Protein AF-0000000084521430 (afdb_homodimer)

Organism: Aneurinibacillus migulanus (NCBI:txid47500)

Secondary structure (DSSP, 8-state):
---HHHHHHHHHHHTTT-B-TTSSBTTHHHHHHHHT--SHHHHHHHHHTTHHHHSS--HHHHHHTT--HHHHHHHHHTS--TTS-HHHHHHHHHTSHHHHHHHHHHHHHHT-GGG-SS--HHHHHHHHHHHHHHHHHH-/---HHHHHHHHHHHTTT-B-TTSSBTTHHHHHHHHT--SHHHHHHHHHTTHHHHSS--HHHHHHTT--HHHHHHHHHTS--TTS-HHHHHHHHHTSHHHHHHHHHHHHHHT-GGG-SS--HHHHHHHHHHHHHHHHHH-

Sequence (278 aa):
MSTLEKAIIIATKAHEGVIDKGGNPYILHPLRVMIKQTSEECRIVAVLHDVVEDTDISLTDLRNEGFSEDIILAVDALTRRSNESYMEFISRCKQDAMARLVKLADIEDNSDMSRIKNPTQRDYDRLQKYKKAKDELLSMSTLEKAIIIATKAHEGVIDKGGNPYILHPLRVMIKQTSEECRIVAVLHDVVEDTDISLTDLRNEGFSEDIILAVDALTRRSNESYMEFISRCKQDAMARLVKLADIEDNSDMSRIKNPTQRDYDRLQKYKKAKDELLS

Foldseek 3Di:
DDFLVVLLVLLCVLQPPPADLLGHRPLVLLCQLLVPDDDRLLSSLSSCLCRCQPGVQHLVNVVVVPDDPLSSLLSVLSRDDPPDDPLRSLLSLLVRPSSLSSVLSSLVSLLPCVSPPDDDPVNVVVNVVSVVSNVNSVD/DDFLVVLLVLLCVLQPPPADLLGHRPLVLLCQLLVPDDDRLLSSLSSCLCRCQPGVQHLVNVVVVPDDPLSSLLSVLSRDDPPDDPLRSLLSLLVRPSSLSSVLSSLVSLLPCVSNPDDDPVNVVVNVVSVVSNVSSVD

Solvent-accessible surface area (backbone atoms only — not comparable to full-atom values): 14971 Å² total; per-residue (Å²): 118,54,49,56,52,56,37,49,40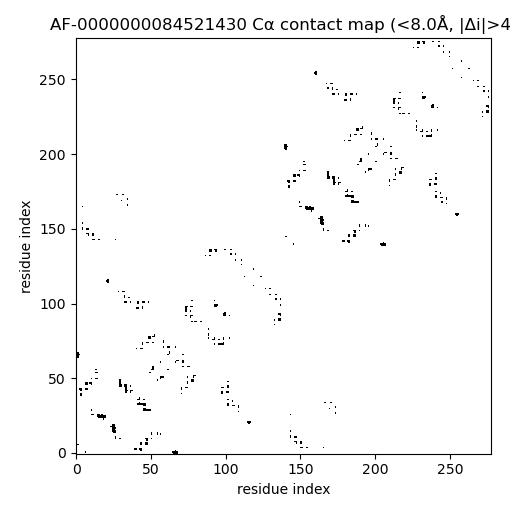,53,30,33,63,68,35,58,91,37,62,40,98,62,70,40,63,38,51,55,55,33,49,55,35,17,69,72,41,85,50,68,66,42,24,32,32,25,33,38,30,58,40,49,63,74,41,90,50,45,71,66,55,46,47,74,62,36,44,51,68,72,48,50,51,25,30,52,40,50,34,74,58,92,89,52,54,72,67,55,39,46,54,50,14,49,75,33,74,56,19,31,56,39,49,50,40,44,47,54,62,70,57,50,60,89,57,45,88,78,78,49,73,68,53,54,52,47,46,53,54,45,50,55,46,48,51,57,59,73,100,119,55,48,56,53,56,36,49,42,52,31,32,62,68,35,57,91,39,62,40,98,61,72,42,63,35,50,55,54,33,49,55,34,17,68,73,41,86,50,67,66,42,24,33,32,23,32,38,30,57,40,51,61,74,42,90,50,45,71,65,55,47,45,74,63,34,44,50,68,71,49,51,52,28,29,52,38,48,35,73,58,94,87,51,55,71,68,56,40,46,53,50,14,47,76,32,73,56,20,32,54,38,50,49,40,44,47,54,61,71,58,49,59,87,58,44,89,78,77,49,72,69,53,53,54,47,45,53,55,46,52,55,46,48,52,59,58,72,100

Nearest PDB structures (foldseek):
  7smg-assembly1_A  TM=9.810E-01  e=4.378E-12  Bacteroides caccae ATCC 43185
  6yvc-assembly2_B  TM=8.237E-01  e=6.226E-04  Pseudomonas aeruginosa
  5kpx-assembly1_33  TM=6.586E-01  e=9.247E-01  Escherichia coli K-12
  2iic-assembly2_B  TM=2.072E-01  e=8.393E+00  Giardia duodenalis
  7smg-assembly1_A  TM=9.809E-01  e=4.189E-12  Bacteroides caccae ATCC 43185

Radius of gyration: 19.95 Å; Cα contacts (8 Å, |Δi|>4): 341; chains: 2; bounding box: 42×58×45 Å

InterPro domains:
  IPR052194 Guanosine-3',5'-bis(diphosphate) 3'-pyrophosphohydrolase [PTHR46246] (3-137)

pLDDT: mean 96.08, std 4.53, range [68.94, 98.94]

Structure (mmCIF, N/CA/C/O backbone):
data_AF-0000000084521430-model_v1
#
loop_
_entity.id
_entity.type
_entity.pdbx_description
1 polymer 'GTP pyrophosphokinase'
#
loop_
_atom_site.group_PDB
_atom_site.id
_atom_site.type_symbol
_atom_site.label_atom_id
_atom_site.label_alt_id
_atom_site.label_comp_id
_atom_site.label_asym_id
_atom_site.label_entity_id
_atom_site.label_seq_id
_atom_site.pdbx_PDB_ins_code
_atom_site.Cartn_x
_atom_site.Cartn_y
_atom_site.Cartn_z
_atom_site.occupancy
_atom_site.B_iso_or_equiv
_atom_site.auth_seq_id
_atom_site.auth_comp_id
_atom_site.auth_asym_id
_atom_site.auth_atom_id
_atom_site.pdbx_PDB_model_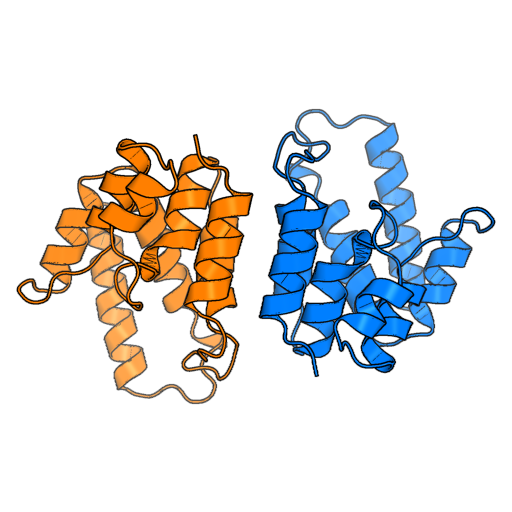num
ATOM 1 N N . MET A 1 1 ? 17.828 2.842 12.898 1 68.94 1 MET A N 1
ATOM 2 C CA . MET A 1 1 ? 16.797 3.635 12.258 1 68.94 1 MET A CA 1
ATOM 3 C C . MET A 1 1 ? 15.656 2.742 11.766 1 68.94 1 MET A C 1
ATOM 5 O O . MET A 1 1 ? 15.891 1.644 11.266 1 68.94 1 MET A O 1
ATOM 9 N N . SER A 1 2 ? 14.398 3.246 12.133 1 85.81 2 SER A N 1
ATOM 10 C CA . SER A 1 2 ? 13.258 2.393 11.82 1 85.81 2 SER A CA 1
ATOM 11 C C . SER A 1 2 ? 13.008 2.334 10.32 1 85.81 2 SER A C 1
ATOM 13 O O . SER A 1 2 ? 13.43 3.221 9.578 1 85.81 2 SER A O 1
ATOM 15 N N . THR A 1 3 ? 12.406 1.299 9.883 1 91.31 3 THR A N 1
ATOM 16 C CA . THR A 1 3 ? 12.266 0.961 8.469 1 91.31 3 THR A CA 1
ATOM 17 C C . THR A 1 3 ? 10.875 1.333 7.965 1 91.31 3 THR A C 1
ATOM 19 O O . THR A 1 3 ? 9.984 1.66 8.758 1 91.31 3 THR A O 1
ATOM 22 N N . LEU A 1 4 ? 10.781 1.419 6.688 1 98 4 LEU A N 1
ATOM 23 C CA . LEU A 1 4 ? 9.492 1.61 6.043 1 98 4 LEU A CA 1
ATOM 24 C C . LEU A 1 4 ? 8.5 0.526 6.469 1 98 4 LEU A C 1
ATOM 26 O O . LEU A 1 4 ? 7.34 0.818 6.762 1 98 4 LEU A O 1
ATOM 30 N N . GLU A 1 5 ? 8.945 -0.711 6.547 1 98.06 5 GLU A N 1
ATOM 31 C CA . GLU A 1 5 ? 8.086 -1.826 6.941 1 98.06 5 GLU A CA 1
ATOM 32 C C . GLU A 1 5 ? 7.523 -1.618 8.344 1 98.06 5 GLU A C 1
ATOM 34 O O . GLU A 1 5 ? 6.34 -1.869 8.586 1 98.06 5 GLU A O 1
ATOM 39 N N . LYS A 1 6 ? 8.391 -1.13 9.25 1 98 6 LYS A N 1
ATOM 40 C CA . LYS A 1 6 ? 7.922 -0.827 10.594 1 98 6 LYS A CA 1
ATOM 41 C C . LYS A 1 6 ? 6.848 0.256 10.57 1 98 6 LYS A C 1
ATOM 43 O O . LYS A 1 6 ? 5.848 0.161 11.289 1 98 6 LYS A O 1
ATOM 48 N N . ALA A 1 7 ? 7.055 1.271 9.773 1 98.75 7 ALA A N 1
ATOM 49 C CA . ALA A 1 7 ? 6.078 2.352 9.648 1 98.75 7 ALA A CA 1
ATOM 50 C C . ALA A 1 7 ? 4.746 1.832 9.117 1 98.75 7 ALA A C 1
ATOM 52 O O . ALA A 1 7 ? 3.684 2.207 9.617 1 98.75 7 ALA A O 1
ATOM 53 N N . ILE A 1 8 ? 4.781 0.942 8.102 1 98.75 8 ILE A N 1
ATOM 54 C CA . ILE A 1 8 ? 3.578 0.365 7.512 1 98.75 8 ILE A CA 1
ATOM 55 C C . ILE A 1 8 ? 2.818 -0.429 8.57 1 98.75 8 ILE A C 1
ATOM 57 O O . ILE A 1 8 ? 1.595 -0.315 8.688 1 98.75 8 ILE A O 1
ATOM 61 N N . ILE A 1 9 ? 3.531 -1.173 9.352 1 98.62 9 ILE A N 1
ATOM 62 C CA . ILE A 1 9 ? 2.916 -1.994 10.391 1 98.62 9 ILE A CA 1
ATOM 63 C C . ILE A 1 9 ? 2.266 -1.097 11.445 1 98.62 9 ILE A C 1
ATOM 65 O O . ILE A 1 9 ? 1.119 -1.321 11.836 1 98.62 9 ILE A O 1
ATOM 69 N N . ILE A 1 10 ? 2.994 -0.053 11.898 1 98.5 10 ILE A N 1
ATOM 70 C CA . ILE A 1 10 ? 2.469 0.875 12.891 1 98.5 10 ILE A CA 1
ATOM 71 C C . ILE A 1 10 ? 1.194 1.53 12.367 1 98.5 10 ILE A C 1
ATOM 73 O O . ILE A 1 10 ? 0.173 1.563 13.055 1 98.5 10 ILE A O 1
ATOM 77 N N . ALA A 1 11 ? 1.219 2.021 11.141 1 98.69 11 ALA A N 1
ATOM 78 C CA . ALA A 1 11 ? 0.063 2.697 10.555 1 98.69 11 ALA A CA 1
ATOM 79 C C . ALA A 1 11 ? -1.112 1.737 10.398 1 98.69 11 ALA A C 1
ATOM 81 O O . ALA A 1 11 ? -2.26 2.102 10.664 1 98.69 11 ALA A O 1
ATOM 82 N N . THR A 1 12 ? -0.803 0.51 9.961 1 98.62 12 THR A N 1
ATOM 83 C CA . THR A 1 12 ? -1.845 -0.489 9.75 1 98.62 12 THR A CA 1
ATOM 84 C C . THR A 1 12 ? -2.533 -0.837 11.07 1 98.62 12 THR A C 1
ATOM 86 O O . THR A 1 12 ? -3.762 -0.878 11.141 1 98.62 12 THR A O 1
ATOM 89 N N . LYS A 1 13 ? -1.771 -1.039 12.094 1 98.12 13 LYS A N 1
ATOM 90 C CA . LYS A 1 13 ? -2.332 -1.328 13.414 1 98.12 13 LYS A CA 1
ATOM 91 C C . LYS A 1 13 ? -3.127 -0.139 13.945 1 98.12 13 LYS A C 1
ATOM 93 O O . LYS A 1 13 ? -4.207 -0.312 14.516 1 98.12 13 LYS A O 1
ATOM 98 N N . ALA A 1 14 ? -2.607 1.025 13.758 1 98 14 ALA A N 1
ATOM 99 C CA . ALA A 1 14 ? -3.213 2.246 14.281 1 98 14 ALA A CA 1
ATOM 100 C C . ALA A 1 14 ? -4.586 2.488 13.664 1 98 14 ALA A C 1
ATOM 102 O O . ALA A 1 14 ? -5.477 3.047 14.312 1 98 14 ALA A O 1
ATOM 103 N N . HIS A 1 15 ? -4.793 2.057 12.406 1 97.75 15 HIS A N 1
ATOM 104 C CA . HIS A 1 15 ? -6.035 2.344 11.703 1 97.75 15 HIS A CA 1
ATOM 105 C C . HIS A 1 15 ? -6.883 1.086 11.547 1 97.75 15 HIS A C 1
ATOM 107 O O . HIS A 1 15 ? -7.789 1.043 10.711 1 97.75 15 HIS A O 1
ATOM 113 N N . GLU A 1 16 ? -6.559 0.05 12.273 1 96.62 16 GLU A N 1
ATOM 114 C CA . GLU A 1 16 ? -7.301 -1.203 12.18 1 96.62 16 GLU A CA 1
ATOM 115 C C . GLU A 1 16 ? -8.781 -0.991 12.477 1 96.62 16 GLU A C 1
ATOM 117 O O . GLU A 1 16 ? -9.141 -0.395 13.492 1 96.62 16 GLU A O 1
ATOM 122 N N . GLY A 1 17 ? -9.609 -1.424 11.547 1 95.06 17 GLY A N 1
ATOM 123 C CA . GLY A 1 17 ? -11.047 -1.352 11.742 1 95.06 17 GLY A CA 1
ATOM 124 C C . GLY A 1 17 ? -11.633 0.002 11.383 1 95.06 17 GLY A C 1
ATOM 125 O O . GLY A 1 17 ? -12.852 0.18 11.391 1 95.06 17 GLY A O 1
ATOM 126 N N . VAL A 1 18 ? -10.812 0.986 11.125 1 96.38 18 VAL A N 1
ATOM 127 C CA . VAL A 1 18 ? -11.281 2.318 10.758 1 96.38 18 VAL A CA 1
ATOM 128 C C . VAL A 1 18 ? -11.68 2.334 9.281 1 96.38 18 VAL A C 1
ATOM 130 O O . VAL A 1 18 ? -10.953 1.827 8.43 1 96.38 18 VAL A O 1
ATOM 133 N N . ILE A 1 19 ? -12.867 2.885 8.984 1 93.75 19 ILE A N 1
ATOM 134 C CA . ILE A 1 19 ? -13.391 2.955 7.625 1 93.75 19 ILE A CA 1
ATOM 135 C C . ILE A 1 19 ? -13.445 4.41 7.168 1 93.75 19 ILE A C 1
ATOM 137 O O . ILE A 1 19 ? -13.742 5.309 7.961 1 93.75 19 ILE A O 1
ATOM 141 N N . ASP A 1 20 ? -13.188 4.598 5.914 1 90.81 20 ASP A N 1
ATOM 142 C CA . ASP A 1 20 ? -13.234 5.957 5.387 1 90.81 20 ASP A CA 1
ATOM 143 C C . ASP A 1 20 ? -14.641 6.32 4.926 1 90.81 20 ASP A C 1
ATOM 145 O O . ASP A 1 20 ? -15.578 5.543 5.109 1 90.81 20 ASP A O 1
ATOM 149 N N . LYS A 1 21 ? -14.773 7.527 4.336 1 84.38 21 LYS A N 1
ATOM 150 C CA . LYS A 1 21 ? -16.078 8.039 3.932 1 84.38 21 LYS A CA 1
ATOM 151 C C . LYS A 1 21 ? -16.672 7.203 2.807 1 84.38 21 LYS A C 1
ATOM 153 O O . LYS A 1 21 ? -17.891 7.141 2.652 1 84.38 21 LYS A O 1
ATOM 158 N N . GLY A 1 22 ? -15.875 6.52 2.082 1 84.75 22 GLY A N 1
ATOM 159 C CA . GLY A 1 22 ? -16.344 5.695 0.978 1 84.75 22 GLY A CA 1
ATOM 160 C C . GLY A 1 22 ? -16.656 4.27 1.392 1 84.75 22 GLY A C 1
ATOM 161 O O . GLY A 1 22 ? -17.047 3.449 0.561 1 84.75 22 GLY A O 1
ATOM 162 N N . GLY A 1 23 ? -16.422 3.93 2.664 1 89.12 23 GLY A N 1
ATOM 163 C CA . GLY A 1 23 ? -16.734 2.602 3.17 1 89.12 23 GLY A CA 1
ATOM 164 C C . GLY A 1 23 ? -15.578 1.628 3.037 1 89.12 23 GLY A C 1
ATOM 165 O O . GLY A 1 23 ? -15.75 0.42 3.211 1 89.12 23 GLY A O 1
ATOM 166 N N . ASN A 1 24 ? -14.438 2.059 2.734 1 92.5 24 ASN A N 1
ATOM 167 C CA . ASN A 1 24 ? -13.25 1.223 2.588 1 92.5 24 ASN A CA 1
ATOM 168 C C . ASN A 1 24 ? -12.336 1.328 3.807 1 92.5 24 ASN A C 1
ATOM 170 O O . ASN A 1 24 ? -12.422 2.291 4.57 1 92.5 24 ASN A O 1
ATOM 174 N N . PRO A 1 25 ? -11.539 0.294 4.031 1 95.5 25 PRO A N 1
ATOM 175 C CA . PRO A 1 25 ? -10.562 0.408 5.113 1 95.5 25 PRO A CA 1
ATOM 176 C C . PRO A 1 25 ? -9.695 1.657 4.992 1 95.5 25 PRO A C 1
ATOM 178 O O . PRO A 1 25 ? -9.133 1.925 3.926 1 95.5 25 PRO A O 1
ATOM 181 N N . TYR A 1 26 ? -9.5 2.369 6.07 1 97.06 26 TYR A N 1
ATOM 182 C CA . TYR A 1 26 ? -8.852 3.674 6.047 1 97.06 26 TYR A CA 1
ATOM 183 C C . TYR A 1 26 ? -7.391 3.549 5.621 1 97.06 26 TYR A C 1
ATOM 185 O O . TYR A 1 26 ? -6.855 4.43 4.945 1 97.06 26 TYR A O 1
ATOM 193 N N . ILE A 1 27 ? -6.738 2.42 5.988 1 98.19 27 ILE A N 1
ATOM 194 C CA . ILE A 1 27 ? -5.312 2.217 5.77 1 98.19 27 ILE A CA 1
ATOM 195 C C . ILE A 1 27 ? -4.992 2.352 4.281 1 98.19 27 ILE A C 1
ATOM 197 O O . ILE A 1 27 ? -3.859 2.66 3.906 1 98.19 27 ILE A O 1
ATOM 201 N N . LEU A 1 28 ? -6.004 2.174 3.43 1 97.56 28 LEU A N 1
ATOM 202 C CA . LEU A 1 28 ? -5.773 2.271 1.992 1 97.56 28 LEU A CA 1
ATOM 203 C C . LEU A 1 28 ? -5.352 3.686 1.604 1 97.56 28 LEU A C 1
ATOM 205 O O . LEU A 1 28 ? -4.516 3.867 0.716 1 97.56 28 LEU A O 1
ATOM 209 N N . HIS A 1 29 ? -5.867 4.672 2.32 1 97.44 29 HIS A N 1
ATOM 210 C CA . HIS A 1 29 ? -5.539 6.059 2.014 1 97.44 29 HIS A CA 1
ATOM 211 C C . HIS A 1 29 ? -4.066 6.352 2.285 1 97.44 29 HIS A C 1
ATOM 213 O O . HIS A 1 29 ? -3.334 6.758 1.38 1 97.44 29 HIS A O 1
ATOM 219 N N . PRO A 1 30 ? -3.547 6.105 3.58 1 98.69 30 PRO A N 1
ATOM 220 C CA . PRO A 1 30 ? -2.119 6.34 3.805 1 98.69 30 PRO A CA 1
ATOM 221 C C . PRO A 1 30 ? -1.232 5.543 2.852 1 98.69 30 PRO A C 1
ATOM 223 O O . PRO A 1 30 ? -0.168 6.02 2.449 1 98.69 30 PRO A O 1
ATOM 226 N N . LEU A 1 31 ? -1.664 4.375 2.461 1 98.69 31 LEU A N 1
ATOM 227 C CA . LEU A 1 31 ? -0.857 3.551 1.567 1 98.69 31 LEU A CA 1
ATOM 228 C C . LEU A 1 31 ? -0.82 4.148 0.165 1 98.69 31 LEU A C 1
ATOM 230 O O . LEU A 1 31 ? 0.22 4.121 -0.498 1 98.69 31 LEU A O 1
ATOM 234 N N . ARG A 1 32 ? -1.969 4.66 -0.339 1 97.94 32 ARG A N 1
ATOM 235 C CA . ARG A 1 32 ? -1.979 5.328 -1.637 1 97.94 32 ARG A CA 1
ATOM 236 C C . ARG A 1 32 ? -1.063 6.547 -1.632 1 97.94 32 ARG A C 1
ATOM 238 O O . ARG A 1 32 ? -0.323 6.781 -2.59 1 97.94 32 ARG A O 1
ATOM 245 N N . VAL A 1 33 ? -1.118 7.297 -0.541 1 98.69 33 VAL A N 1
ATOM 246 C CA . VAL A 1 33 ? -0.272 8.477 -0.412 1 98.69 33 VAL A CA 1
ATOM 247 C C . VAL A 1 33 ? 1.197 8.062 -0.391 1 98.69 33 VAL A C 1
ATOM 249 O O . VAL A 1 33 ? 2.035 8.688 -1.044 1 98.69 33 VAL A O 1
ATOM 252 N N . MET A 1 34 ? 1.527 7.016 0.288 1 98.75 34 MET A N 1
ATOM 253 C CA . MET A 1 34 ? 2.881 6.484 0.425 1 98.75 34 MET A CA 1
ATOM 254 C C . MET A 1 34 ? 3.436 6.055 -0.929 1 98.75 34 MET A C 1
ATOM 256 O O . MET A 1 34 ? 4.578 6.379 -1.267 1 98.75 34 MET A O 1
ATOM 260 N N . ILE A 1 35 ? 2.637 5.391 -1.723 1 97.06 35 ILE A N 1
ATOM 261 C CA . ILE A 1 35 ? 3.07 4.805 -2.986 1 97.06 35 ILE A CA 1
ATOM 262 C C . ILE A 1 35 ? 3.43 5.914 -3.973 1 97.06 35 ILE A C 1
ATOM 264 O O . ILE A 1 35 ? 4.266 5.719 -4.855 1 97.06 35 ILE A O 1
ATOM 268 N N . LYS A 1 36 ? 2.936 7.086 -3.777 1 96.69 36 LYS A N 1
ATOM 269 C CA . LYS A 1 36 ? 3.197 8.219 -4.66 1 96.69 36 LYS A CA 1
ATOM 270 C C . LYS A 1 36 ? 4.547 8.859 -4.352 1 96.69 36 LYS A C 1
ATOM 272 O O . LYS A 1 36 ? 5.031 9.695 -5.113 1 96.69 36 LYS A O 1
ATOM 277 N N . GLN A 1 37 ? 5.125 8.469 -3.238 1 97.75 37 GLN A N 1
ATOM 278 C CA . GLN A 1 37 ? 6.398 9.062 -2.85 1 97.75 37 GLN A CA 1
ATOM 279 C C . GLN A 1 37 ? 7.57 8.32 -3.488 1 97.75 37 GLN A C 1
ATOM 281 O O . GLN A 1 37 ? 7.469 7.137 -3.799 1 97.75 37 GLN A O 1
ATOM 286 N N . THR A 1 38 ? 8.742 8.992 -3.576 1 93.69 38 THR A N 1
ATOM 287 C CA . THR A 1 38 ? 9.898 8.406 -4.25 1 93.69 38 THR A CA 1
ATOM 288 C C . THR A 1 38 ? 10.984 8.023 -3.244 1 93.69 38 THR A C 1
ATOM 290 O O . THR A 1 38 ? 11.555 6.938 -3.326 1 93.69 38 THR A O 1
ATOM 293 N N . SER A 1 39 ? 11.211 8.891 -2.27 1 95.25 39 SER A N 1
ATOM 294 C CA . SER A 1 39 ? 12.25 8.578 -1.289 1 95.25 39 SER A CA 1
ATOM 295 C C . SER A 1 39 ? 11.688 7.746 -0.14 1 95.25 39 SER A C 1
ATOM 297 O O . SER A 1 39 ? 10.516 7.879 0.217 1 95.25 39 SER A O 1
ATOM 299 N N . GLU A 1 40 ? 12.516 6.934 0.414 1 95.75 40 GLU A N 1
ATOM 300 C CA . GLU A 1 40 ? 12.094 6.078 1.52 1 95.75 40 GLU A CA 1
ATOM 301 C C . GLU A 1 40 ? 11.609 6.91 2.703 1 95.75 40 GLU A C 1
ATOM 303 O O . GLU A 1 40 ? 10.609 6.566 3.338 1 95.75 40 GLU A O 1
ATOM 308 N N . GLU A 1 41 ? 12.297 7.992 3.033 1 97.75 41 GLU A N 1
ATOM 309 C CA . GLU A 1 41 ? 11.891 8.844 4.145 1 97.75 41 GLU A CA 1
ATOM 310 C C . GLU A 1 41 ? 10.508 9.445 3.91 1 97.75 41 GLU A C 1
ATOM 312 O O . GLU A 1 41 ? 9.672 9.461 4.816 1 97.75 41 GLU A O 1
ATOM 317 N N . CYS A 1 42 ? 10.258 9.867 2.67 1 98.5 42 CYS A N 1
ATOM 318 C CA . CYS A 1 42 ? 8.945 10.43 2.352 1 98.5 42 CYS A CA 1
ATOM 319 C C . CYS A 1 42 ? 7.863 9.359 2.432 1 98.5 42 CYS A C 1
ATOM 321 O O . CYS A 1 42 ? 6.734 9.641 2.834 1 98.5 42 CYS A O 1
ATOM 323 N N . ARG A 1 43 ? 8.25 8.156 2.031 1 98.62 43 ARG A N 1
ATOM 324 C CA . ARG A 1 43 ? 7.297 7.059 2.146 1 98.62 43 ARG A CA 1
ATOM 325 C C . ARG A 1 43 ? 6.93 6.801 3.605 1 98.62 43 ARG A C 1
ATOM 327 O O . ARG A 1 43 ? 5.762 6.586 3.928 1 98.62 43 ARG A O 1
ATOM 334 N N . ILE A 1 44 ? 7.918 6.84 4.441 1 98.75 44 ILE A N 1
ATOM 335 C CA . ILE A 1 44 ? 7.691 6.637 5.867 1 98.75 44 ILE A CA 1
ATOM 336 C C . ILE A 1 44 ? 6.785 7.742 6.406 1 98.75 44 ILE A C 1
ATOM 338 O O . ILE A 1 44 ? 5.793 7.465 7.086 1 98.75 44 ILE A O 1
ATOM 342 N N . VAL A 1 45 ? 7.09 8.969 6.09 1 98.88 45 VAL A N 1
ATOM 343 C CA . VAL A 1 45 ? 6.293 10.109 6.531 1 98.88 45 VAL A CA 1
ATOM 344 C C . VAL A 1 45 ? 4.867 9.977 6 1 98.88 45 VAL A C 1
ATOM 346 O O . VAL A 1 45 ? 3.9 10.203 6.734 1 98.88 45 VAL A O 1
ATOM 349 N N . ALA A 1 46 ? 4.754 9.562 4.754 1 98.94 46 ALA A N 1
ATOM 350 C CA . ALA A 1 46 ? 3.457 9.469 4.09 1 98.94 46 ALA A CA 1
ATOM 351 C C . ALA A 1 46 ? 2.566 8.43 4.77 1 98.94 46 ALA A C 1
ATOM 353 O O . ALA A 1 46 ? 1.395 8.703 5.047 1 98.94 46 ALA A O 1
ATOM 354 N N . VAL A 1 47 ? 3.113 7.305 5.086 1 98.88 47 VAL A N 1
ATOM 355 C CA . VAL A 1 47 ? 2.275 6.246 5.641 1 98.88 47 VAL A CA 1
ATOM 356 C C . VAL A 1 47 ? 1.931 6.57 7.094 1 98.88 47 VAL A C 1
ATOM 358 O O . VAL A 1 47 ? 0.905 6.121 7.609 1 98.88 47 VAL A O 1
ATOM 361 N N . LEU A 1 48 ? 2.656 7.434 7.75 1 98.88 48 LEU A N 1
ATOM 362 C CA . LEU A 1 48 ? 2.445 7.766 9.156 1 98.88 48 LEU A CA 1
ATOM 363 C C . LEU A 1 48 ? 1.694 9.086 9.297 1 98.88 48 LEU A C 1
ATOM 365 O O . LEU A 1 48 ? 1.352 9.492 10.406 1 98.88 48 LEU A O 1
ATOM 369 N N . HIS A 1 49 ? 1.359 9.789 8.25 1 98.88 49 HIS A N 1
ATOM 370 C CA . HIS A 1 49 ? 1.027 11.211 8.305 1 98.88 49 HIS A CA 1
ATOM 371 C C . HIS A 1 49 ? -0.232 11.453 9.133 1 98.88 49 HIS A C 1
ATOM 373 O O . HIS A 1 49 ? -0.365 12.492 9.781 1 98.88 49 HIS A O 1
ATOM 379 N N . ASP A 1 50 ? -1.121 10.5 9.164 1 98.5 50 ASP A N 1
ATOM 380 C CA . ASP A 1 50 ? -2.387 10.68 9.875 1 98.5 50 ASP A CA 1
ATOM 381 C C . ASP A 1 50 ? -2.365 9.961 11.227 1 98.5 50 ASP A C 1
ATOM 383 O O . ASP A 1 50 ? -3.348 10 11.969 1 98.5 50 ASP A O 1
ATOM 387 N N . VAL A 1 51 ? -1.293 9.289 11.547 1 98.69 51 VAL A N 1
ATOM 388 C CA . VAL A 1 51 ? -1.273 8.391 12.695 1 98.69 51 VAL A CA 1
ATOM 389 C C . VAL A 1 51 ? -1.352 9.195 13.992 1 98.69 51 VAL A C 1
ATOM 391 O O . VAL A 1 51 ? -2.199 8.93 14.844 1 98.69 51 VAL A O 1
ATOM 394 N N . VAL A 1 52 ? -0.496 10.18 14.133 1 98.56 52 VAL A N 1
ATOM 395 C CA . VAL A 1 52 ? -0.451 10.969 15.352 1 98.56 52 VAL A CA 1
ATOM 396 C C . VAL A 1 52 ? -1.746 11.766 15.5 1 98.56 52 VAL A C 1
ATOM 398 O O . VAL A 1 52 ? -2.299 11.867 16.594 1 98.56 52 VAL A O 1
ATOM 401 N N . GLU A 1 53 ? -2.248 12.273 14.383 1 97.81 53 GLU A N 1
ATOM 402 C CA . GLU A 1 53 ? -3.438 13.117 14.391 1 97.81 53 GLU A CA 1
ATOM 403 C C . GLU A 1 53 ? -4.684 12.312 14.742 1 97.81 53 GLU A C 1
ATOM 405 O O . GLU A 1 53 ? -5.535 12.781 15.5 1 97.81 53 GLU A O 1
ATOM 410 N N . ASP A 1 54 ? -4.781 11.07 14.281 1 96.5 54 ASP A N 1
ATOM 411 C CA . ASP A 1 54 ? -6.051 10.344 14.289 1 96.5 54 ASP A CA 1
ATOM 412 C C . ASP A 1 54 ? -6.062 9.266 15.367 1 96.5 54 ASP A C 1
ATOM 414 O O . ASP A 1 54 ? -7.102 8.664 15.633 1 96.5 54 ASP A O 1
ATOM 418 N N . THR A 1 55 ? -4.965 9.008 15.93 1 97.31 55 THR A N 1
ATOM 419 C CA . THR A 1 55 ? -4.898 7.898 16.875 1 97.31 55 THR A CA 1
ATOM 420 C C . THR A 1 55 ? -4.207 8.32 18.172 1 97.31 55 THR A C 1
ATOM 422 O O . THR A 1 55 ? -3.904 9.5 18.359 1 97.31 55 THR A O 1
ATOM 425 N N . ASP A 1 56 ? -3.934 7.367 19.125 1 96.75 56 ASP A N 1
ATOM 426 C CA . ASP A 1 56 ? -3.33 7.664 20.422 1 96.75 56 ASP A CA 1
ATOM 427 C C . ASP A 1 56 ? -1.807 7.602 20.344 1 96.75 56 ASP A C 1
ATOM 429 O O . ASP A 1 56 ? -1.12 7.82 21.344 1 96.75 56 ASP A O 1
ATOM 433 N N . ILE A 1 57 ? -1.262 7.297 19.25 1 98.31 57 ILE A N 1
ATOM 434 C CA . ILE A 1 57 ? 0.186 7.25 19.078 1 98.31 57 ILE A CA 1
ATOM 435 C C . ILE A 1 57 ? 0.744 8.672 19.016 1 98.31 57 ILE A C 1
ATOM 437 O O . ILE A 1 57 ? 0.259 9.5 18.25 1 98.31 57 ILE A O 1
ATOM 441 N N . SER A 1 58 ? 1.748 8.953 19.812 1 98.56 58 SER A N 1
ATOM 442 C CA . SER A 1 58 ? 2.34 10.281 19.891 1 98.56 58 SER A CA 1
ATOM 443 C C . SER A 1 58 ? 3.637 10.359 19.094 1 98.56 58 SER A C 1
ATOM 445 O O . SER A 1 58 ? 4.176 9.328 18.672 1 98.56 58 SER A O 1
ATOM 447 N N . LEU A 1 59 ? 4.117 11.602 18.969 1 98.5 59 LEU A N 1
ATOM 448 C CA . LEU A 1 59 ? 5.43 11.789 18.359 1 98.5 59 LEU A CA 1
ATOM 449 C C . LEU A 1 59 ? 6.52 11.125 19.188 1 98.5 59 LEU A C 1
ATOM 451 O O . LEU A 1 59 ? 7.484 10.586 18.641 1 98.5 59 LEU A O 1
ATOM 455 N N . THR A 1 60 ? 6.34 11.156 20.484 1 98.44 60 THR A N 1
ATOM 456 C CA . THR A 1 60 ? 7.285 10.508 21.391 1 98.44 60 THR A CA 1
ATOM 457 C C . THR A 1 60 ? 7.293 9 21.156 1 98.44 60 THR A C 1
ATOM 459 O O . THR A 1 60 ? 8.352 8.367 21.172 1 98.44 60 THR A O 1
ATOM 462 N N . ASP A 1 61 ? 6.121 8.414 20.969 1 98.38 61 ASP A N 1
ATOM 463 C CA . ASP A 1 61 ? 6.035 6.988 20.672 1 98.38 61 ASP A CA 1
ATOM 464 C C . ASP A 1 61 ? 6.812 6.648 19.391 1 98.38 61 ASP A C 1
ATOM 466 O O . ASP A 1 61 ? 7.555 5.664 19.359 1 98.38 61 ASP A O 1
ATOM 470 N N . LEU A 1 62 ? 6.645 7.461 18.344 1 98.5 62 LEU A N 1
ATOM 471 C CA . LEU A 1 62 ? 7.344 7.23 17.094 1 98.5 62 LEU A CA 1
ATOM 472 C C . LEU A 1 62 ? 8.852 7.371 17.266 1 98.5 62 LEU A C 1
ATOM 474 O O . LEU A 1 62 ? 9.625 6.598 16.703 1 98.5 62 LEU A O 1
ATOM 478 N N . ARG A 1 63 ? 9.273 8.352 18.094 1 97.81 63 ARG A N 1
ATOM 479 C CA . ARG A 1 63 ? 10.688 8.516 18.422 1 97.81 63 ARG A CA 1
ATOM 480 C C . ARG A 1 63 ? 11.242 7.27 19.109 1 97.81 63 ARG A C 1
ATOM 482 O O . ARG A 1 63 ? 12.336 6.812 18.781 1 97.81 63 ARG A O 1
ATOM 489 N N . ASN A 1 64 ? 10.492 6.777 20.016 1 97.94 64 ASN A N 1
ATOM 490 C CA . ASN A 1 64 ? 10.906 5.594 20.766 1 97.94 64 ASN A CA 1
ATOM 491 C C . ASN A 1 64 ? 11 4.367 19.859 1 97.94 64 ASN A C 1
ATOM 493 O O . ASN A 1 64 ? 11.734 3.426 20.156 1 97.94 64 ASN A O 1
ATOM 497 N N . GLU A 1 65 ? 10.211 4.41 18.797 1 97.62 65 GLU A N 1
ATOM 498 C CA . GLU A 1 65 ? 10.266 3.316 17.828 1 97.62 65 GLU A CA 1
ATOM 499 C C . GLU A 1 65 ? 11.523 3.406 16.969 1 97.62 65 GLU A C 1
ATOM 501 O O . GLU A 1 65 ? 11.82 2.492 16.203 1 97.62 65 GLU A O 1
ATOM 506 N N . GLY A 1 66 ? 12.227 4.539 16.969 1 97.81 66 GLY A N 1
ATOM 507 C CA . GLY A 1 66 ? 13.531 4.633 16.328 1 97.81 66 GLY A CA 1
ATOM 508 C C . GLY A 1 66 ? 13.508 5.453 15.055 1 97.81 66 GLY A C 1
ATOM 509 O O . GLY A 1 66 ? 14.453 5.418 14.273 1 97.81 66 GLY A O 1
ATOM 510 N N . PHE A 1 67 ? 12.414 6.156 14.781 1 98.44 67 PHE A N 1
ATOM 511 C CA . PHE A 1 67 ? 12.383 6.996 13.586 1 98.44 67 PHE A CA 1
ATOM 512 C C . PHE A 1 67 ? 13.266 8.227 13.766 1 98.44 67 PHE A C 1
ATOM 514 O O . PHE A 1 67 ? 13.359 8.773 14.867 1 98.44 67 PHE A O 1
ATOM 521 N N . SER A 1 68 ? 13.961 8.648 12.758 1 97.81 68 SER A N 1
ATOM 522 C CA . SER A 1 68 ? 14.883 9.781 12.812 1 97.81 68 SER A CA 1
ATOM 523 C C . SER A 1 68 ? 14.148 11.078 13.133 1 97.81 68 SER A C 1
ATOM 525 O O . SER A 1 68 ? 12.945 11.188 12.891 1 97.81 68 SER A O 1
ATOM 527 N N . GLU A 1 69 ? 14.898 12.023 13.602 1 97.88 69 GLU A N 1
ATOM 528 C CA . GLU A 1 69 ? 14.305 13.305 13.961 1 97.88 69 GLU A CA 1
ATOM 529 C C . GLU A 1 69 ? 13.727 14.016 12.742 1 97.88 69 GLU A C 1
ATOM 531 O O . GLU A 1 69 ? 12.711 14.711 12.844 1 97.88 69 GLU A O 1
ATOM 536 N N . ASP A 1 70 ? 14.352 13.828 11.547 1 97.94 70 ASP A N 1
ATOM 537 C CA . ASP A 1 70 ? 13.82 14.422 10.32 1 97.94 70 ASP A CA 1
ATOM 538 C C . ASP A 1 70 ? 12.422 13.898 10.016 1 97.94 70 ASP A C 1
ATOM 540 O O . ASP A 1 70 ? 11.531 14.656 9.625 1 97.94 70 ASP A O 1
ATOM 544 N N . ILE A 1 71 ? 12.211 12.617 10.203 1 98.5 71 ILE A N 1
ATOM 545 C CA . ILE A 1 71 ? 10.914 11.992 9.984 1 98.5 71 ILE A CA 1
ATOM 546 C C . ILE A 1 71 ? 9.914 12.5 11.031 1 98.5 71 ILE A C 1
ATOM 548 O O . ILE A 1 71 ? 8.781 12.844 10.695 1 98.5 71 ILE A O 1
ATOM 552 N N . ILE A 1 72 ? 10.383 12.609 12.273 1 98.62 72 ILE A N 1
ATOM 553 C CA . ILE A 1 72 ? 9.523 13.055 13.367 1 98.62 72 ILE A CA 1
ATOM 554 C C . ILE A 1 72 ? 9.055 14.484 13.109 1 98.62 72 ILE A C 1
ATOM 556 O O . ILE A 1 72 ? 7.867 14.789 13.266 1 98.62 72 ILE A O 1
ATOM 560 N N . LEU A 1 73 ? 9.945 15.289 12.688 1 98.62 73 LEU A N 1
ATOM 561 C CA . LEU A 1 73 ? 9.625 16.688 12.422 1 98.62 73 LEU A CA 1
ATOM 562 C C . LEU A 1 73 ? 8.633 16.812 11.273 1 98.62 73 LEU A C 1
ATOM 564 O O . LEU A 1 73 ? 7.715 17.641 11.32 1 98.62 73 LEU A O 1
ATOM 568 N N . ALA A 1 74 ? 8.797 16.031 10.25 1 98.81 74 ALA A N 1
ATOM 569 C CA . ALA A 1 74 ? 7.895 16.062 9.109 1 98.81 74 ALA A CA 1
ATOM 570 C C . ALA A 1 74 ? 6.496 15.594 9.5 1 98.81 74 ALA A C 1
ATOM 572 O O . ALA A 1 74 ? 5.5 16.203 9.117 1 98.81 74 ALA A O 1
ATOM 573 N N . VAL A 1 75 ? 6.426 14.484 10.25 1 98.88 75 VAL A N 1
ATOM 574 C CA . VAL A 1 75 ? 5.137 13.992 10.719 1 98.88 75 VAL A CA 1
ATOM 575 C C . VAL A 1 75 ? 4.477 15.047 11.609 1 98.88 75 VAL A C 1
ATOM 577 O O . VAL A 1 75 ? 3.266 15.273 11.516 1 98.88 75 VAL A O 1
ATOM 580 N N . ASP A 1 76 ? 5.246 15.703 12.453 1 98.81 76 ASP A N 1
ATOM 581 C CA . ASP A 1 76 ? 4.746 16.781 13.297 1 98.81 76 ASP A CA 1
ATOM 582 C C . ASP A 1 76 ? 4.152 17.906 12.453 1 98.81 76 ASP A C 1
ATOM 584 O O . ASP A 1 76 ? 3.076 18.422 12.758 1 98.81 76 ASP A O 1
ATOM 588 N N . ALA A 1 77 ? 4.828 18.25 11.414 1 98.75 77 ALA A N 1
ATOM 589 C CA . ALA A 1 77 ? 4.355 19.297 10.523 1 98.75 77 ALA A CA 1
ATOM 590 C C . ALA A 1 77 ? 3.029 18.922 9.875 1 98.75 77 ALA A C 1
ATOM 592 O O . ALA A 1 77 ? 2.203 19.797 9.578 1 98.75 77 ALA A O 1
ATOM 593 N N . LEU A 1 78 ? 2.812 17.641 9.711 1 98.81 78 LEU A N 1
ATOM 594 C CA . LEU A 1 78 ? 1.621 17.141 9.039 1 98.81 78 LEU A CA 1
ATOM 595 C C . LEU A 1 78 ? 0.5 16.875 10.039 1 98.81 78 LEU A C 1
ATOM 597 O O . LEU A 1 78 ? -0.578 16.422 9.656 1 98.81 78 LEU A O 1
ATOM 601 N N . THR A 1 79 ? 0.77 17.078 11.32 1 98.69 79 THR A N 1
ATOM 602 C CA . THR A 1 79 ? -0.226 16.875 12.367 1 98.69 79 THR A CA 1
ATOM 603 C C . THR A 1 79 ? -0.906 18.188 12.734 1 98.69 79 THR A C 1
ATOM 605 O O . THR A 1 79 ? -0.286 19.062 13.344 1 98.69 79 THR A O 1
ATOM 608 N N . ARG A 1 80 ? -2.152 18.281 12.359 1 98 80 ARG A N 1
ATOM 609 C CA . ARG A 1 80 ? -2.875 19.531 12.562 1 98 80 ARG A CA 1
ATOM 610 C C . ARG A 1 80 ? -3.096 19.781 14.047 1 98 80 ARG A C 1
ATOM 612 O O . ARG A 1 80 ? -3.445 18.875 14.805 1 98 80 ARG A O 1
ATOM 619 N N . ARG A 1 81 ? -2.951 21.016 14.43 1 96.62 81 ARG A N 1
ATOM 620 C CA . ARG A 1 81 ? -3.168 21.438 15.805 1 96.62 81 ARG A CA 1
ATOM 621 C C . ARG A 1 81 ? -4.586 21.969 16 1 96.62 81 ARG A C 1
ATOM 623 O O . ARG A 1 81 ? -5.18 22.531 15.07 1 96.62 81 ARG A O 1
ATOM 630 N N . SER A 1 82 ? -5.09 21.906 17.188 1 94.88 82 SER A N 1
ATOM 631 C CA . SER A 1 82 ? -6.469 22.297 17.484 1 94.88 82 SER A CA 1
ATOM 632 C C . SER A 1 82 ? -6.652 23.812 17.391 1 94.88 82 SER A C 1
ATOM 634 O O . SER A 1 82 ? -7.754 24.281 17.109 1 94.88 82 SER A O 1
ATOM 636 N N . ASN A 1 83 ? -5.668 24.531 17.516 1 95.88 83 ASN A N 1
ATOM 637 C CA . ASN A 1 83 ? -5.773 25.984 17.609 1 95.88 83 ASN A CA 1
ATOM 638 C C . ASN A 1 83 ? -5.301 26.656 16.328 1 95.88 83 ASN A C 1
ATOM 640 O O . ASN A 1 83 ? -4.895 27.828 16.344 1 95.88 83 ASN A O 1
ATOM 644 N N . GLU A 1 84 ? -5.25 26.016 15.281 1 97.44 84 GLU A N 1
ATOM 645 C CA . GLU A 1 84 ? -4.816 26.641 14.031 1 97.44 84 GLU A CA 1
ATOM 646 C C . GLU A 1 84 ? -5.879 26.469 12.945 1 97.44 84 GLU A C 1
ATOM 648 O O . GLU A 1 84 ? -6.617 25.484 12.93 1 97.44 84 GLU A O 1
ATOM 653 N N . SER A 1 85 ? -5.973 27.5 12.094 1 97.19 85 SER A N 1
ATOM 654 C CA . SER A 1 85 ? -6.812 27.375 10.906 1 97.19 85 SER A CA 1
ATOM 655 C C . SER A 1 85 ? -6.223 26.391 9.906 1 97.19 85 SER A C 1
ATOM 657 O O . SER A 1 85 ? -5.051 26.016 10.016 1 97.19 85 SER A O 1
ATOM 659 N N . TYR A 1 86 ? -7.047 25.922 8.977 1 97.12 86 TYR A N 1
ATOM 660 C CA . TYR A 1 86 ? -6.582 24.984 7.965 1 97.12 86 TYR A CA 1
ATOM 661 C C . TYR A 1 86 ? -5.43 25.578 7.164 1 97.12 86 TYR A C 1
ATOM 663 O O . TYR A 1 86 ? -4.438 24.891 6.898 1 97.12 86 TYR A O 1
ATOM 671 N N . MET A 1 87 ? -5.566 26.844 6.812 1 97.75 87 MET A N 1
ATOM 672 C CA . MET A 1 87 ? -4.531 27.438 5.973 1 97.75 87 MET A CA 1
ATOM 673 C C . MET A 1 87 ? -3.254 27.688 6.77 1 97.75 87 MET A C 1
ATOM 675 O O . MET A 1 87 ? -2.152 27.641 6.215 1 97.75 87 MET A O 1
ATOM 679 N N . GLU A 1 88 ? -3.385 27.938 8.078 1 98 88 GLU A N 1
ATOM 680 C CA . GLU A 1 88 ? -2.197 28 8.922 1 98 88 GLU A CA 1
ATOM 681 C C . GLU A 1 88 ? -1.496 26.641 8.977 1 98 88 GLU A C 1
ATOM 683 O O . GLU A 1 88 ? -0.266 26.578 8.938 1 98 88 GLU A O 1
ATOM 688 N N . PHE A 1 89 ? -2.277 25.641 9.094 1 98.5 89 PHE A N 1
ATOM 689 C CA . PHE A 1 89 ? -1.778 24.266 9.055 1 98.5 89 PHE A CA 1
ATOM 690 C C . PHE A 1 89 ? -1.051 24 7.742 1 98.5 89 PHE A C 1
ATOM 692 O O . PHE A 1 89 ? 0.072 23.484 7.742 1 98.5 89 PHE A O 1
ATOM 699 N N . ILE A 1 90 ? -1.606 24.391 6.594 1 98.69 90 ILE A N 1
ATOM 700 C CA . ILE A 1 90 ? -1.023 24.203 5.266 1 98.69 90 ILE A CA 1
ATOM 701 C C . ILE A 1 90 ? 0.293 24.969 5.172 1 98.69 90 ILE A C 1
ATOM 703 O O . ILE A 1 90 ? 1.287 24.453 4.66 1 98.69 90 ILE A O 1
ATOM 707 N N . SER A 1 91 ? 0.297 26.141 5.754 1 98.19 91 SER A N 1
ATOM 708 C CA . SER A 1 91 ? 1.501 26.953 5.738 1 98.19 91 SER A CA 1
ATOM 709 C C . SER A 1 91 ? 2.625 26.312 6.539 1 98.19 91 SER A C 1
ATOM 711 O O . SER A 1 91 ? 3.795 26.406 6.168 1 98.19 91 SER A O 1
ATOM 713 N N . ARG A 1 92 ? 2.275 25.734 7.648 1 98.06 92 ARG A N 1
ATOM 714 C CA . ARG A 1 92 ? 3.26 25.016 8.453 1 98.06 92 ARG A CA 1
ATOM 715 C C . ARG A 1 92 ? 3.812 23.812 7.695 1 98.06 92 ARG A C 1
ATOM 717 O O . ARG A 1 92 ? 5.023 23.578 7.695 1 98.06 92 ARG A O 1
ATOM 724 N N . CYS A 1 93 ? 2.998 23.031 7.016 1 98.69 93 CYS A N 1
ATOM 725 C CA . CYS A 1 93 ? 3.438 21.906 6.188 1 98.69 93 CYS A CA 1
ATOM 726 C C . CYS A 1 93 ? 4.426 22.375 5.125 1 98.69 93 CYS A C 1
ATOM 728 O O . CYS A 1 93 ? 5.414 21.688 4.852 1 98.69 93 CYS A O 1
ATOM 730 N N . LYS A 1 94 ? 4.16 23.531 4.594 1 98.5 94 LYS A N 1
ATOM 731 C CA . LYS A 1 94 ? 4.957 24.094 3.504 1 98.5 94 LYS A CA 1
ATOM 732 C C . LYS A 1 94 ? 6.406 24.312 3.938 1 98.5 94 LYS A C 1
ATOM 734 O O . LYS A 1 94 ? 7.32 24.266 3.109 1 98.5 94 LYS A O 1
ATOM 739 N N . GLN A 1 95 ? 6.691 24.5 5.184 1 98.19 95 GLN A N 1
ATOM 740 C CA . GLN A 1 95 ? 8.008 24.859 5.699 1 98.19 95 GLN A CA 1
ATOM 741 C C . GLN A 1 95 ? 8.922 23.625 5.773 1 98.19 95 GLN A C 1
ATOM 743 O O . GLN A 1 95 ? 10.133 23.766 5.93 1 98.19 95 GLN A O 1
ATOM 748 N N . ASP A 1 96 ? 8.391 22.469 5.742 1 98.38 96 ASP A N 1
ATOM 749 C CA . ASP A 1 96 ? 9.133 21.219 5.738 1 98.38 96 ASP A CA 1
ATOM 750 C C . ASP A 1 96 ? 9.039 20.531 4.379 1 98.38 96 ASP A C 1
ATOM 752 O O . ASP A 1 96 ? 7.945 20.25 3.891 1 98.38 96 ASP A O 1
ATOM 756 N N . ALA A 1 97 ? 10.18 20.203 3.773 1 97.94 97 ALA A N 1
ATOM 757 C CA . ALA A 1 97 ? 10.219 19.688 2.406 1 97.94 97 ALA A CA 1
ATOM 758 C C . ALA A 1 97 ? 9.461 18.375 2.293 1 97.94 97 ALA A C 1
ATOM 760 O O . ALA A 1 97 ? 8.68 18.172 1.354 1 97.94 97 ALA A O 1
ATOM 761 N N . MET A 1 98 ? 9.641 17.469 3.199 1 98.5 98 MET A N 1
ATOM 762 C CA . MET A 1 98 ? 8.961 16.188 3.158 1 98.5 98 MET A CA 1
ATOM 763 C C . MET A 1 98 ? 7.465 16.359 3.422 1 98.5 98 MET A C 1
ATOM 765 O O . MET A 1 98 ? 6.637 15.773 2.723 1 98.5 98 MET A O 1
ATOM 769 N N . ALA A 1 99 ? 7.156 17.156 4.402 1 98.81 99 ALA A N 1
ATOM 770 C CA . ALA A 1 99 ? 5.75 17.391 4.734 1 98.81 99 ALA A CA 1
ATOM 771 C C . ALA A 1 99 ? 5.008 18 3.557 1 98.81 99 ALA A C 1
ATOM 773 O O . ALA A 1 99 ? 3.857 17.656 3.283 1 98.81 99 ALA A O 1
ATOM 774 N N . ARG A 1 100 ? 5.645 18.953 2.912 1 98.81 100 ARG A N 1
ATOM 775 C CA . ARG A 1 100 ? 5.051 19.625 1.756 1 98.81 100 ARG A CA 1
ATOM 776 C C . ARG A 1 100 ? 4.688 18.609 0.672 1 98.81 100 ARG A C 1
ATOM 778 O O . ARG A 1 100 ? 3.568 18.625 0.16 1 98.81 100 ARG A O 1
ATOM 785 N N . LEU A 1 101 ? 5.594 17.734 0.329 1 98.62 101 LEU A N 1
ATOM 786 C CA . LEU A 1 101 ? 5.391 16.719 -0.7 1 98.62 101 LEU A CA 1
ATOM 787 C C . LEU A 1 101 ? 4.285 15.75 -0.299 1 98.62 101 LEU A C 1
ATOM 789 O O . LEU A 1 101 ? 3.412 15.43 -1.108 1 98.62 101 LEU A O 1
ATOM 793 N N . VAL A 1 102 ? 4.34 15.289 0.923 1 98.88 102 VAL A N 1
ATOM 794 C CA . VAL A 1 102 ? 3.365 14.32 1.414 1 98.88 102 VAL A CA 1
ATOM 795 C C . VAL A 1 102 ? 1.983 14.961 1.48 1 98.88 102 VAL A C 1
ATOM 797 O O . VAL A 1 102 ? 0.982 14.344 1.114 1 98.88 102 VAL A O 1
ATOM 800 N N . LYS A 1 103 ? 1.877 16.25 1.958 1 98.88 103 LYS A N 1
ATOM 801 C CA . LYS A 1 103 ? 0.584 16.922 2.045 1 98.88 103 LYS A CA 1
ATOM 802 C C . LYS A 1 103 ? -0.027 17.109 0.661 1 98.88 103 LYS A C 1
ATOM 804 O O . LYS A 1 103 ? -1.244 17.016 0.494 1 98.88 103 LYS A O 1
ATOM 809 N N . LEU A 1 104 ? 0.798 17.422 -0.332 1 98.75 104 LEU A N 1
ATOM 810 C CA . LEU A 1 104 ? 0.321 17.531 -1.707 1 98.75 104 LEU A CA 1
ATOM 811 C C . LEU A 1 104 ? -0.304 16.219 -2.164 1 98.75 104 LEU A C 1
ATOM 813 O O . LEU A 1 104 ? -1.402 16.203 -2.725 1 98.7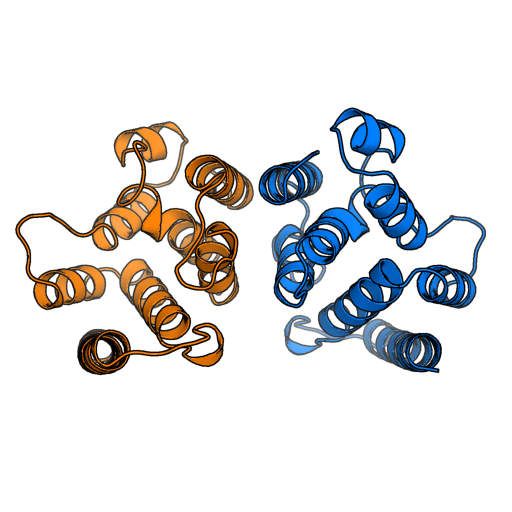5 104 LEU A O 1
ATOM 817 N N . ALA A 1 105 ? 0.406 15.148 -1.918 1 98.62 105 ALA A N 1
ATOM 818 C CA . ALA A 1 105 ? -0.109 13.836 -2.281 1 98.62 105 ALA A CA 1
ATOM 819 C C . ALA A 1 105 ? -1.376 13.5 -1.496 1 98.62 105 ALA A C 1
ATOM 821 O O . ALA A 1 105 ? -2.305 12.891 -2.031 1 98.62 105 ALA A O 1
ATOM 822 N N . ASP A 1 106 ? -1.407 13.859 -0.207 1 98.5 106 ASP A N 1
ATOM 823 C CA . ASP A 1 106 ? -2.572 13.68 0.654 1 98.5 106 ASP A CA 1
ATOM 824 C C . ASP A 1 106 ? -3.793 14.398 0.082 1 98.5 106 ASP A C 1
ATOM 826 O O . ASP A 1 106 ? -4.867 13.797 -0.045 1 98.5 106 ASP A O 1
ATOM 830 N N . ILE A 1 107 ? -3.607 15.633 -0.31 1 98 107 ILE A N 1
ATOM 831 C CA . ILE A 1 107 ? -4.68 16.453 -0.862 1 98 107 ILE A CA 1
ATOM 832 C C . ILE A 1 107 ? -5.148 15.859 -2.189 1 98 107 ILE A C 1
ATOM 834 O O . ILE A 1 107 ? -6.352 15.789 -2.453 1 98 107 ILE A O 1
ATOM 838 N N . GLU A 1 108 ? -4.254 15.453 -2.994 1 97.25 108 GLU A N 1
ATOM 839 C CA . GLU A 1 108 ? -4.602 14.836 -4.273 1 97.25 108 GLU A CA 1
ATOM 840 C C . GLU A 1 108 ? -5.457 13.594 -4.074 1 97.25 108 GLU A C 1
ATOM 842 O O . GLU A 1 108 ? -6.473 13.414 -4.754 1 97.25 108 GLU A O 1
ATOM 847 N N . ASP A 1 109 ? -5.027 12.742 -3.141 1 96.81 109 ASP A N 1
ATOM 848 C CA . ASP A 1 109 ? -5.777 11.516 -2.867 1 96.81 109 ASP A CA 1
ATOM 849 C C . ASP A 1 109 ? -7.164 11.836 -2.318 1 96.81 109 ASP A C 1
ATOM 851 O O . ASP A 1 109 ? -8.156 11.219 -2.721 1 96.81 109 ASP A O 1
ATOM 855 N N . ASN A 1 110 ? -7.273 12.812 -1.453 1 95.19 110 ASN A N 1
ATOM 856 C CA . ASN A 1 110 ? -8.531 13.203 -0.826 1 95.19 110 ASN A CA 1
ATOM 857 C C . ASN A 1 110 ? -9.469 13.883 -1.82 1 95.19 110 ASN A C 1
ATOM 859 O O . ASN A 1 110 ? -10.68 13.93 -1.607 1 95.19 110 ASN A O 1
ATOM 863 N N . SER A 1 111 ? -8.898 14.383 -2.857 1 94.62 111 SER A N 1
ATOM 864 C CA . SER A 1 111 ? -9.68 15.141 -3.83 1 94.62 111 SER A CA 1
ATOM 865 C C . SER A 1 111 ? -10.297 14.219 -4.879 1 94.62 111 SER A C 1
ATOM 867 O O . SER A 1 111 ? -11.062 14.672 -5.73 1 94.62 111 SER A O 1
ATOM 869 N N . ASP A 1 112 ? -9.906 13.016 -4.859 1 92 112 ASP A N 1
ATOM 870 C CA . ASP A 1 112 ? -10.477 12.062 -5.809 1 92 112 ASP A CA 1
ATOM 871 C C . ASP A 1 112 ? -11.945 11.781 -5.5 1 92 112 ASP A C 1
ATOM 873 O O . ASP A 1 112 ? -12.25 10.984 -4.605 1 92 112 ASP A O 1
ATOM 877 N N . MET A 1 113 ? -12.836 12.289 -6.305 1 88.31 113 MET A N 1
ATOM 878 C CA . MET A 1 113 ? -14.281 12.234 -6.062 1 88.31 113 MET A CA 1
ATOM 879 C C . MET A 1 113 ? -14.852 10.891 -6.5 1 88.31 113 MET A C 1
ATOM 881 O O . MET A 1 113 ? -15.977 10.539 -6.129 1 88.31 113 MET A O 1
ATOM 885 N N . SER A 1 114 ? -14.055 10.125 -7.301 1 86.25 114 SER A N 1
ATOM 886 C CA . SER A 1 114 ? -14.547 8.844 -7.801 1 86.25 114 SER A CA 1
ATOM 887 C C . SER A 1 114 ? -14.789 7.863 -6.656 1 86.25 114 SER A C 1
ATOM 889 O O . SER A 1 114 ? -15.539 6.895 -6.812 1 86.25 114 SER A O 1
ATOM 891 N N . ARG A 1 115 ? -14.312 8.125 -5.527 1 79.62 115 ARG A N 1
ATOM 892 C CA . ARG A 1 115 ? -14.422 7.215 -4.387 1 79.62 115 ARG A CA 1
ATOM 893 C C . ARG A 1 115 ? -15.648 7.543 -3.539 1 79.62 115 ARG A C 1
ATOM 895 O O . ARG A 1 115 ? -16 6.785 -2.637 1 79.62 115 ARG A O 1
ATOM 902 N N . ILE A 1 116 ? -16.219 8.734 -3.854 1 80.25 116 ILE A N 1
ATOM 903 C CA . ILE A 1 116 ? -17.375 9.18 -3.094 1 80.25 116 ILE A CA 1
ATOM 904 C C . ILE A 1 116 ? -18.656 8.844 -3.863 1 80.25 116 ILE A C 1
ATOM 906 O O . ILE A 1 116 ? -18.953 9.469 -4.887 1 80.25 116 ILE A O 1
ATOM 910 N N . LYS A 1 117 ? -19.391 7.938 -3.432 1 81.75 117 LYS A N 1
ATOM 911 C CA . LYS A 1 117 ? -20.578 7.434 -4.125 1 81.75 117 LYS A CA 1
ATOM 912 C C . LYS A 1 117 ? -21.641 8.523 -4.258 1 81.75 117 LYS A C 1
ATOM 914 O O . LYS A 1 117 ? -22.25 8.68 -5.32 1 81.75 117 LYS A O 1
ATOM 919 N N . ASN A 1 118 ? -21.891 9.312 -3.211 1 87.12 118 ASN A N 1
ATOM 920 C CA . ASN A 1 118 ? -22.922 10.344 -3.191 1 87.12 118 ASN A CA 1
ATOM 921 C C . ASN A 1 118 ? -22.375 11.672 -2.674 1 87.12 118 ASN A C 1
ATOM 923 O O . ASN A 1 118 ? -22.625 12.039 -1.524 1 87.12 118 ASN A O 1
ATOM 927 N N . PRO A 1 119 ? -21.734 12.367 -3.646 1 88.25 119 PRO A N 1
ATOM 928 C CA . PRO A 1 119 ? -21.156 13.633 -3.205 1 88.25 119 PRO A CA 1
ATOM 929 C C . PRO A 1 119 ? -22.203 14.664 -2.801 1 88.25 119 PRO A C 1
ATOM 931 O O . PRO A 1 119 ? -23.281 14.727 -3.4 1 88.25 119 PRO A O 1
ATOM 934 N N . THR A 1 120 ? -21.922 15.398 -1.771 1 91.62 120 THR A N 1
ATOM 935 C CA . THR A 1 120 ? -22.781 16.469 -1.266 1 91.62 120 THR A CA 1
ATOM 936 C C . THR A 1 120 ? -22.109 17.828 -1.464 1 91.62 120 THR A C 1
ATOM 938 O O . THR A 1 120 ? -20.969 17.906 -1.935 1 91.62 120 THR A O 1
ATOM 941 N N . GLN A 1 121 ? -22.859 18.875 -1.151 1 93.06 121 GLN A N 1
ATOM 942 C CA . GLN A 1 121 ? -22.297 20.219 -1.228 1 93.06 121 GLN A CA 1
ATOM 943 C C . GLN A 1 121 ? -21.062 20.359 -0.331 1 93.06 121 GLN A C 1
ATOM 945 O O . GLN A 1 121 ? -20.125 21.062 -0.675 1 93.06 121 GLN A O 1
ATOM 950 N N . ARG A 1 122 ? -21.062 19.703 0.749 1 91.88 122 ARG A N 1
ATOM 951 C CA . ARG A 1 122 ? -19.938 19.719 1.678 1 91.88 122 ARG A CA 1
ATOM 952 C C . ARG A 1 122 ? -18.672 19.188 1.023 1 91.88 122 ARG A C 1
ATOM 954 O O . ARG A 1 122 ? -17.578 19.688 1.264 1 91.88 122 ARG A O 1
ATOM 961 N N . ASP A 1 123 ? -18.828 18.219 0.204 1 91.25 123 ASP A N 1
ATOM 962 C CA . ASP A 1 123 ? -17.703 17.625 -0.501 1 91.25 123 ASP A CA 1
ATOM 963 C C . ASP A 1 123 ? -17.141 18.578 -1.542 1 91.25 123 ASP A C 1
ATOM 965 O O . ASP A 1 123 ? -15.914 18.703 -1.691 1 91.25 123 ASP A O 1
ATOM 969 N N . TYR A 1 124 ? -18 19.266 -2.176 1 91.69 124 TYR A N 1
ATOM 970 C CA . TYR A 1 124 ? -17.562 20.234 -3.17 1 91.69 124 TYR A CA 1
ATOM 971 C C . TYR A 1 124 ? -16.859 21.422 -2.508 1 91.69 124 TYR A C 1
ATOM 973 O O . TYR A 1 124 ? -15.875 21.938 -3.033 1 91.69 124 TYR A O 1
ATOM 981 N N . ASP A 1 125 ? -17.359 21.844 -1.394 1 93.81 125 ASP A N 1
ATOM 982 C CA . ASP A 1 125 ? -16.703 22.922 -0.641 1 93.81 125 ASP A CA 1
ATOM 983 C C . ASP A 1 125 ? -15.312 22.5 -0.198 1 93.81 125 ASP A C 1
ATOM 985 O O . ASP A 1 125 ? -14.383 23.312 -0.225 1 93.81 125 ASP A O 1
ATOM 989 N N . ARG A 1 126 ? -15.227 21.312 0.148 1 92.69 126 ARG A N 1
ATOM 990 C CA . ARG A 1 126 ? -13.922 20.781 0.559 1 92.69 126 ARG A CA 1
ATOM 991 C C . ARG A 1 126 ? -12.93 20.828 -0.596 1 92.69 126 ARG A C 1
ATOM 993 O O . ARG A 1 126 ? -11.75 21.125 -0.396 1 92.69 126 ARG A O 1
ATOM 1000 N N . LEU A 1 127 ? -13.398 20.516 -1.731 1 94.25 127 LEU A N 1
ATOM 1001 C CA . LEU A 1 127 ? -12.539 20.531 -2.912 1 94.25 127 LEU A CA 1
ATOM 1002 C C . LEU A 1 127 ? -11.984 21.922 -3.158 1 94.25 127 LEU A C 1
ATOM 1004 O O . LEU A 1 127 ? -10.844 22.078 -3.588 1 94.25 127 LEU A O 1
ATOM 1008 N N . GLN A 1 128 ? -12.844 22.891 -2.918 1 94.56 128 GLN A N 1
ATOM 1009 C CA . GLN A 1 128 ? -12.383 24.266 -3.072 1 94.56 128 GLN A CA 1
ATOM 1010 C C . GLN A 1 128 ? -11.289 24.594 -2.057 1 94.56 128 GLN A C 1
ATOM 1012 O O . GLN A 1 128 ? -10.305 25.25 -2.391 1 94.56 128 GLN A O 1
ATOM 1017 N N . LYS A 1 129 ? -11.516 24.141 -0.876 1 95.5 129 LYS A N 1
ATOM 1018 C CA . LYS A 1 129 ? -10.508 24.312 0.17 1 95.5 129 LYS A CA 1
ATOM 1019 C C . LYS A 1 129 ? -9.195 23.641 -0.212 1 95.5 129 LYS A C 1
ATOM 1021 O O . LYS A 1 129 ? -8.117 24.203 0.002 1 95.5 129 LYS A O 1
ATOM 1026 N N . TYR A 1 130 ? -9.281 22.453 -0.839 1 96.88 130 TYR A N 1
ATOM 1027 C CA . TYR A 1 130 ? -8.102 21.703 -1.238 1 96.88 130 TYR A CA 1
ATOM 1028 C C . TYR A 1 130 ? -7.363 22.391 -2.375 1 96.88 130 TYR A C 1
ATOM 1030 O O . TYR A 1 130 ? -6.133 22.359 -2.436 1 96.88 130 TYR A O 1
ATOM 1038 N N . LYS A 1 131 ? -8.125 22.953 -3.227 1 96.75 131 LYS A N 1
ATOM 1039 C CA . LYS A 1 131 ? -7.508 23.703 -4.316 1 96.75 131 LYS A CA 1
ATOM 1040 C C . LYS A 1 131 ? -6.664 24.859 -3.785 1 96.75 131 LYS A C 1
ATOM 1042 O O . LYS A 1 131 ? -5.531 25.062 -4.223 1 96.75 131 LYS A O 1
ATOM 1047 N N . LYS A 1 132 ? -7.184 25.625 -2.873 1 97.38 132 LYS A N 1
ATOM 1048 C CA . LYS A 1 132 ? -6.457 26.734 -2.256 1 97.38 132 LYS A CA 1
ATOM 1049 C C . LYS A 1 132 ? -5.211 26.234 -1.529 1 97.38 132 LYS A C 1
ATOM 1051 O O . LYS A 1 132 ? -4.152 26.859 -1.6 1 97.38 132 LYS A O 1
ATOM 1056 N N . ALA A 1 133 ? -5.352 25.156 -0.859 1 98.31 133 ALA A N 1
ATOM 1057 C CA . ALA A 1 133 ? -4.23 24.562 -0.136 1 98.31 133 ALA A CA 1
ATOM 1058 C C . ALA A 1 133 ? -3.121 24.141 -1.096 1 98.31 133 ALA A C 1
ATOM 1060 O O . ALA A 1 133 ? -1.942 24.406 -0.841 1 98.31 133 ALA A O 1
ATOM 1061 N N . LYS A 1 134 ? -3.525 23.484 -2.146 1 98.12 134 LYS A N 1
ATOM 1062 C CA . LYS A 1 134 ? -2.555 23.062 -3.154 1 98.12 134 LYS A CA 1
ATOM 1063 C C . LYS A 1 134 ? -1.796 24.266 -3.719 1 98.12 134 LYS A C 1
ATOM 1065 O O . LYS A 1 134 ? -0.576 24.203 -3.885 1 98.12 134 LYS A O 1
ATOM 107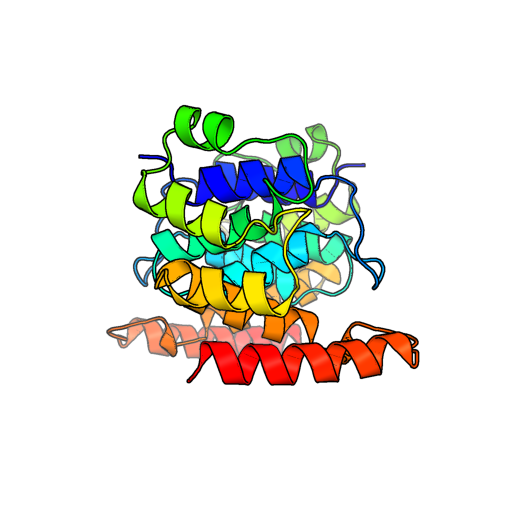0 N N . ASP A 1 135 ? -2.541 25.312 -4.027 1 97.81 135 ASP A N 1
ATOM 1071 C CA . ASP A 1 135 ? -1.923 26.531 -4.531 1 97.81 135 ASP A CA 1
ATOM 1072 C C . ASP A 1 135 ? -0.901 27.094 -3.537 1 97.81 135 ASP A C 1
ATOM 1074 O O . ASP A 1 135 ? 0.192 27.5 -3.93 1 97.81 135 ASP A O 1
ATOM 1078 N N . GLU A 1 136 ? -1.269 27.078 -2.293 1 98.06 136 GLU A N 1
ATOM 1079 C CA . GLU A 1 136 ? -0.368 27.562 -1.252 1 98.06 136 GLU A CA 1
ATOM 1080 C C . GLU A 1 136 ? 0.885 26.703 -1.156 1 98.06 136 GLU A C 1
ATOM 1082 O O . GLU A 1 136 ? 2 27.219 -1.072 1 98.06 136 GLU A O 1
ATOM 1087 N N . LEU A 1 137 ? 0.765 25.375 -1.229 1 98.38 137 LEU A N 1
ATOM 1088 C CA . LEU A 1 137 ? 1.876 24.438 -1.104 1 98.38 137 LEU A CA 1
ATOM 1089 C C . LEU A 1 137 ? 2.832 24.578 -2.285 1 98.38 137 LEU A C 1
ATOM 1091 O O . LEU A 1 137 ? 4.035 24.344 -2.145 1 98.38 137 LEU A O 1
ATOM 1095 N N . LEU A 1 138 ? 2.262 24.938 -3.436 1 97.12 138 LEU A N 1
ATOM 1096 C CA . LEU A 1 138 ? 3.055 25 -4.656 1 97.12 138 LEU A CA 1
ATOM 1097 C C . LEU A 1 138 ? 3.664 26.375 -4.848 1 97.12 138 LEU A C 1
ATOM 1099 O O . LEU A 1 138 ? 4.492 26.578 -5.738 1 97.12 138 LEU A O 1
ATOM 1103 N N . SER A 1 139 ? 3.209 27.422 -4.137 1 93.62 139 SER A N 1
ATOM 1104 C CA . SER A 1 139 ? 3.693 28.797 -4.258 1 93.62 139 SER A CA 1
ATOM 1105 C C . SER A 1 139 ? 5.059 28.953 -3.602 1 93.62 139 SER A C 1
ATOM 1107 O O . SER A 1 139 ? 5.43 28.172 -2.723 1 93.62 139 SER A O 1
ATOM 1109 N N . MET B 1 1 ? -12.867 -14.156 11.062 1 68.94 1 MET B N 1
ATOM 1110 C CA . MET B 1 1 ? -12.227 -14.008 9.758 1 68.94 1 MET B CA 1
ATOM 1111 C C . MET B 1 1 ? -11.188 -12.891 9.781 1 68.94 1 MET B C 1
ATOM 1113 O O . MET B 1 1 ? -11.406 -11.852 10.398 1 68.94 1 MET B O 1
ATOM 1117 N N . SER B 1 2 ? -9.992 -13.305 9.195 1 85.62 2 SER B N 1
ATOM 1118 C CA . SER B 1 2 ? -8.898 -12.344 9.297 1 85.62 2 SER B CA 1
ATOM 1119 C C . SER B 1 2 ? -9.141 -11.133 8.398 1 85.62 2 SER B C 1
ATOM 1121 O O . SER B 1 2 ? -9.898 -11.211 7.434 1 85.62 2 SER B O 1
ATOM 1123 N N . THR B 1 3 ? -8.562 -10.062 8.75 1 91.19 3 THR B N 1
ATOM 1124 C CA . THR B 1 3 ? -8.836 -8.758 8.148 1 91.19 3 THR B CA 1
ATOM 1125 C C . THR B 1 3 ? -7.758 -8.398 7.129 1 91.19 3 THR B C 1
ATOM 1127 O O . THR B 1 3 ? -6.727 -9.062 7.051 1 91.19 3 THR B O 1
ATOM 1130 N N . LEU B 1 4 ? -8.102 -7.457 6.316 1 97.94 4 LEU B N 1
ATOM 1131 C CA . LEU B 1 4 ? -7.129 -6.891 5.383 1 97.94 4 LEU B CA 1
ATOM 1132 C C . LEU B 1 4 ? -5.906 -6.367 6.125 1 97.94 4 LEU B C 1
ATOM 1134 O O . LEU B 1 4 ? -4.773 -6.586 5.695 1 97.94 4 LEU B O 1
ATOM 1138 N N . GLU B 1 5 ? -6.102 -5.711 7.254 1 98.06 5 GLU B N 1
ATOM 1139 C CA . GLU B 1 5 ? -5.004 -5.168 8.047 1 98.06 5 GLU B CA 1
ATOM 1140 C C . GLU B 1 5 ? -4.055 -6.273 8.5 1 98.06 5 GLU B C 1
ATOM 1142 O O . GLU B 1 5 ? -2.834 -6.113 8.445 1 98.06 5 GLU B O 1
ATOM 1147 N N . LYS B 1 6 ? -4.648 -7.402 8.93 1 98 6 LYS B N 1
ATOM 1148 C CA . LYS B 1 6 ? -3.818 -8.539 9.312 1 98 6 LYS B CA 1
ATOM 1149 C C . LYS B 1 6 ? -2.99 -9.039 8.141 1 98 6 LYS B C 1
ATOM 1151 O O . LYS B 1 6 ? -1.81 -9.367 8.297 1 98 6 LYS B O 1
ATOM 1156 N N . ALA B 1 7 ? -3.594 -9.117 6.98 1 98.75 7 ALA B N 1
ATOM 1157 C CA . ALA B 1 7 ? -2.893 -9.555 5.777 1 98.75 7 ALA B CA 1
ATOM 1158 C C . ALA B 1 7 ? -1.742 -8.617 5.438 1 98.75 7 ALA B C 1
ATOM 1160 O O . ALA B 1 7 ? -0.645 -9.062 5.098 1 98.75 7 ALA B O 1
ATOM 1161 N N . ILE B 1 8 ? -1.973 -7.285 5.531 1 98.75 8 ILE B N 1
ATOM 1162 C CA . ILE B 1 8 ? -0.949 -6.285 5.242 1 98.75 8 ILE B CA 1
ATOM 1163 C C . ILE B 1 8 ? 0.227 -6.461 6.199 1 98.75 8 ILE B C 1
ATOM 1165 O O . ILE B 1 8 ? 1.387 -6.43 5.781 1 98.75 8 ILE B O 1
ATOM 1169 N N . ILE B 1 9 ? -0.062 -6.688 7.445 1 98.62 9 ILE B N 1
ATOM 1170 C CA . ILE B 1 9 ? 0.976 -6.852 8.461 1 98.62 9 ILE B CA 1
ATOM 1171 C C . ILE B 1 9 ? 1.783 -8.117 8.172 1 98.62 9 ILE B C 1
ATOM 1173 O O . ILE B 1 9 ? 3.016 -8.094 8.188 1 98.62 9 ILE B O 1
ATOM 1177 N N . ILE B 1 10 ? 1.088 -9.242 7.867 1 98.56 10 ILE B N 1
ATOM 1178 C CA . ILE B 1 10 ? 1.757 -10.5 7.566 1 98.56 10 ILE B CA 1
ATOM 1179 C C . ILE B 1 10 ? 2.676 -10.32 6.359 1 98.56 10 ILE B C 1
ATOM 1181 O O . ILE B 1 10 ? 3.848 -10.703 6.398 1 98.56 10 ILE B O 1
ATOM 1185 N N . ALA B 1 11 ? 2.18 -9.719 5.289 1 98.69 11 ALA B N 1
ATOM 1186 C CA . ALA B 1 11 ? 2.965 -9.523 4.07 1 98.69 11 ALA B CA 1
ATOM 1187 C C . ALA B 1 11 ? 4.156 -8.609 4.328 1 98.69 11 ALA B C 1
ATOM 1189 O O . ALA B 1 11 ? 5.258 -8.859 3.83 1 98.69 11 ALA B O 1
ATOM 1190 N N . THR B 1 12 ? 3.916 -7.547 5.109 1 98.62 12 THR B N 1
ATOM 1191 C CA . THR B 1 12 ? 4.973 -6.586 5.406 1 98.62 12 THR B CA 1
ATOM 1192 C C . THR B 1 12 ? 6.098 -7.246 6.199 1 98.62 12 THR B C 1
ATOM 1194 O O . THR B 1 12 ? 7.273 -7.082 5.871 1 98.62 12 THR B O 1
ATOM 1197 N N . LYS B 1 13 ? 5.758 -8.016 7.184 1 98.12 13 LYS B N 1
ATOM 1198 C CA . LYS B 1 13 ? 6.754 -8.734 7.969 1 98.12 13 LYS B CA 1
ATOM 1199 C C . LYS B 1 13 ? 7.484 -9.773 7.117 1 98.12 13 LYS B C 1
ATOM 1201 O O . LYS B 1 13 ? 8.703 -9.914 7.219 1 98.12 13 LYS B O 1
ATOM 1206 N N . ALA B 1 14 ? 6.754 -10.453 6.305 1 98.06 14 ALA B N 1
ATOM 1207 C CA . ALA B 1 14 ? 7.297 -11.539 5.488 1 98.06 14 ALA B CA 1
ATOM 1208 C C . ALA B 1 14 ? 8.344 -11.016 4.504 1 98.06 14 ALA B C 1
ATOM 1210 O O . ALA B 1 14 ? 9.289 -11.719 4.164 1 98.06 14 ALA B O 1
ATOM 1211 N N . HIS B 1 15 ? 8.195 -9.75 4.039 1 97.75 15 HIS B N 1
ATOM 1212 C CA . HIS B 1 15 ? 9.078 -9.211 3.016 1 97.75 15 HIS B CA 1
ATOM 1213 C C . HIS B 1 15 ? 10.016 -8.156 3.6 1 97.75 15 HIS B C 1
ATOM 1215 O O . HIS B 1 15 ? 10.602 -7.359 2.859 1 97.75 15 HIS B O 1
ATOM 1221 N N . GLU B 1 16 ? 10.109 -8.094 4.906 1 96.62 16 GLU B N 1
ATOM 1222 C CA . GLU B 1 16 ? 10.969 -7.109 5.559 1 96.62 16 GLU B CA 1
ATOM 1223 C C . GLU B 1 16 ? 12.414 -7.234 5.082 1 96.62 16 GLU B C 1
ATOM 1225 O O . GLU B 1 16 ? 12.984 -8.328 5.09 1 96.62 16 GLU B O 1
ATOM 1230 N N . GLY B 1 17 ? 12.945 -6.125 4.605 1 95.06 17 GLY B N 1
ATOM 1231 C CA . GLY B 1 17 ? 14.344 -6.094 4.195 1 95.06 17 GLY B CA 1
ATOM 1232 C C . GLY B 1 17 ? 14.555 -6.59 2.777 1 95.06 17 GLY B C 1
ATOM 1233 O O . GLY B 1 17 ? 15.672 -6.52 2.252 1 95.06 17 GLY B O 1
ATOM 1234 N N . VAL B 1 18 ? 13.555 -7.156 2.154 1 96.38 18 VAL B N 1
ATOM 1235 C CA . VAL B 1 18 ? 13.664 -7.656 0.787 1 96.38 18 VAL B CA 1
ATOM 1236 C C . VAL B 1 18 ? 13.555 -6.492 -0.196 1 96.38 18 VAL B C 1
ATOM 1238 O O . VAL B 1 18 ? 12.68 -5.637 -0.063 1 96.38 18 VAL B O 1
ATOM 1241 N N . ILE B 1 19 ? 14.477 -6.426 -1.165 1 93.81 19 ILE B N 1
ATOM 1242 C CA . ILE B 1 19 ? 14.516 -5.367 -2.166 1 93.81 19 ILE B CA 1
ATOM 1243 C C . ILE B 1 19 ? 14.188 -5.941 -3.543 1 93.81 19 ILE B C 1
ATOM 1245 O O . ILE B 1 19 ? 14.586 -7.066 -3.861 1 93.81 19 ILE B O 1
ATOM 1249 N N . ASP B 1 20 ? 13.5 -5.164 -4.316 1 90.88 20 ASP B N 1
ATOM 1250 C CA . ASP B 1 20 ? 13.164 -5.625 -5.66 1 90.88 20 ASP B CA 1
ATOM 1251 C C . ASP B 1 20 ? 14.273 -5.285 -6.652 1 90.88 20 ASP B C 1
ATOM 1253 O O . ASP B 1 20 ? 15.32 -4.773 -6.266 1 90.88 20 ASP B O 1
ATOM 1257 N N . LYS B 1 21 ? 14.008 -5.598 -7.938 1 84.5 21 LYS B N 1
ATOM 1258 C CA . LYS B 1 21 ? 15.016 -5.414 -8.984 1 84.5 21 LYS B CA 1
ATOM 1259 C C . LYS B 1 21 ? 15.336 -3.938 -9.18 1 84.5 21 LYS B C 1
ATOM 1261 O O . LYS B 1 21 ? 16.438 -3.588 -9.625 1 84.5 21 LYS B O 1
ATOM 1266 N N . GLY B 1 22 ? 14.469 -3.076 -8.82 1 85 22 GLY B N 1
ATOM 1267 C CA . GLY B 1 22 ? 14.672 -1.645 -8.977 1 85 22 GLY B CA 1
ATOM 1268 C C . GLY B 1 22 ? 15.32 -1.001 -7.766 1 85 22 GLY B C 1
ATOM 1269 O O . GLY B 1 22 ? 15.547 0.21 -7.746 1 85 22 GLY B O 1
ATOM 1270 N N . GLY B 1 23 ? 15.57 -1.773 -6.719 1 89.25 23 GLY B N 1
ATOM 1271 C CA . GLY B 1 23 ? 16.234 -1.264 -5.527 1 89.25 23 GLY B CA 1
ATOM 1272 C C . GLY B 1 23 ? 15.266 -0.723 -4.492 1 89.25 23 GLY B C 1
ATOM 1273 O O . GLY B 1 23 ? 15.68 -0.056 -3.539 1 89.25 23 GLY B O 1
ATOM 1274 N N . ASN B 1 24 ? 14.023 -0.948 -4.613 1 92.5 24 ASN B N 1
ATOM 1275 C CA . ASN B 1 24 ? 13 -0.491 -3.682 1 92.5 24 ASN B CA 1
ATOM 1276 C C . ASN B 1 24 ? 12.531 -1.62 -2.77 1 92.5 24 ASN B C 1
ATOM 1278 O O . ASN B 1 24 ? 12.711 -2.797 -3.088 1 92.5 24 ASN B O 1
ATOM 1282 N N . PRO B 1 25 ? 12.031 -1.254 -1.605 1 95.56 25 PRO B N 1
ATOM 1283 C CA . PRO B 1 25 ? 11.453 -2.295 -0.754 1 95.56 25 PRO B CA 1
ATOM 1284 C C . PRO B 1 25 ? 10.406 -3.137 -1.483 1 95.56 25 PRO B C 1
ATOM 1286 O O . PRO B 1 25 ? 9.492 -2.59 -2.107 1 95.56 25 PRO B O 1
ATOM 1289 N N . TYR B 1 26 ? 10.469 -4.43 -1.346 1 97.06 26 TYR B N 1
ATOM 1290 C CA . TYR B 1 26 ? 9.648 -5.348 -2.129 1 97.06 26 TYR B CA 1
ATOM 1291 C C . TYR B 1 26 ? 8.164 -5.176 -1.801 1 97.06 26 TYR B C 1
ATOM 1293 O O . TYR B 1 26 ? 7.309 -5.309 -2.678 1 97.06 26 TYR B O 1
ATOM 1301 N N . ILE B 1 27 ? 7.859 -4.836 -0.535 1 98.19 27 ILE B N 1
ATOM 1302 C CA . ILE B 1 27 ? 6.492 -4.766 -0.04 1 98.19 27 ILE B CA 1
ATOM 1303 C C . ILE B 1 27 ? 5.688 -3.777 -0.884 1 98.19 27 ILE B C 1
ATOM 1305 O O . ILE B 1 27 ? 4.461 -3.865 -0.957 1 98.19 27 ILE B O 1
ATOM 1309 N N . LEU B 1 28 ? 6.383 -2.859 -1.56 1 97.56 28 LEU B N 1
ATOM 1310 C CA . LEU B 1 28 ? 5.684 -1.874 -2.379 1 97.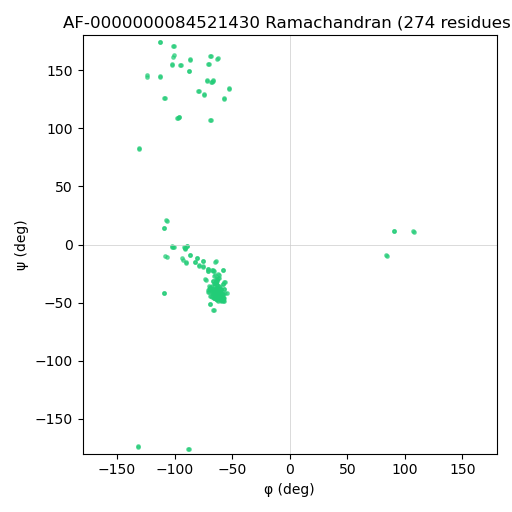56 28 LEU B CA 1
ATOM 1311 C C . LEU B 1 28 ? 4.945 -2.549 -3.527 1 97.56 28 LEU B C 1
ATOM 1313 O O . LEU B 1 28 ? 3.844 -2.131 -3.895 1 97.56 28 LEU B O 1
ATOM 1317 N N . HIS B 1 29 ? 5.512 -3.637 -4.035 1 97.5 29 HIS B N 1
ATOM 1318 C CA . HIS B 1 29 ? 4.891 -4.344 -5.148 1 97.5 29 HIS B CA 1
ATOM 1319 C C . HIS B 1 29 ? 3.561 -4.965 -4.738 1 97.5 29 HIS B C 1
ATOM 1321 O O . HIS B 1 29 ? 2.52 -4.656 -5.32 1 97.5 29 HIS B O 1
ATOM 1327 N N . PRO B 1 30 ? 3.535 -5.867 -3.648 1 98.69 30 PRO B N 1
ATOM 1328 C CA . PRO B 1 30 ? 2.238 -6.414 -3.238 1 98.69 30 PRO B CA 1
ATOM 1329 C C . PRO B 1 30 ? 1.226 -5.324 -2.889 1 98.69 30 PRO B C 1
ATOM 1331 O O . PRO B 1 30 ? 0.028 -5.492 -3.135 1 98.69 30 PRO B O 1
ATOM 1334 N N . LEU B 1 31 ? 1.682 -4.223 -2.361 1 98.69 31 LEU B N 1
ATOM 1335 C CA . LEU B 1 31 ? 0.765 -3.152 -1.988 1 98.69 31 LEU B CA 1
ATOM 1336 C C . LEU B 1 31 ? 0.183 -2.479 -3.227 1 98.69 31 LEU B C 1
ATOM 1338 O O . LEU B 1 31 ? -0.999 -2.125 -3.248 1 98.69 31 LEU B O 1
ATOM 1342 N N . ARG B 1 32 ? 1.013 -2.242 -4.273 1 98 32 ARG B N 1
ATOM 1343 C CA . ARG B 1 32 ? 0.497 -1.685 -5.52 1 98 32 ARG B CA 1
ATOM 1344 C C . ARG B 1 32 ? -0.545 -2.607 -6.145 1 98 32 ARG B C 1
ATOM 1346 O O . ARG B 1 32 ? -1.581 -2.145 -6.625 1 98 32 ARG B O 1
ATOM 1353 N N . VAL B 1 33 ? -0.258 -3.904 -6.102 1 98.69 33 VAL B N 1
ATOM 1354 C CA . VAL B 1 33 ? -1.191 -4.883 -6.645 1 98.69 33 VAL B CA 1
ATOM 1355 C C . VAL B 1 33 ? -2.49 -4.863 -5.844 1 98.69 33 VAL B C 1
ATOM 1357 O O . VAL B 1 33 ? -3.582 -4.895 -6.414 1 98.69 33 VAL B O 1
ATOM 1360 N N . MET B 1 34 ? -2.42 -4.762 -4.562 1 98.75 34 MET B N 1
ATOM 1361 C CA . MET B 1 34 ? -3.557 -4.738 -3.646 1 98.75 34 MET B CA 1
ATOM 1362 C C . MET B 1 34 ? -4.449 -3.529 -3.914 1 98.75 34 MET B C 1
ATOM 1364 O O . MET B 1 34 ? -5.672 -3.658 -3.98 1 98.75 34 MET B O 1
ATOM 1368 N N . ILE B 1 35 ? -3.85 -2.385 -4.117 1 97 35 ILE B N 1
ATOM 1369 C CA . ILE B 1 35 ? -4.574 -1.126 -4.258 1 97 35 ILE B CA 1
ATOM 1370 C C . ILE B 1 35 ? -5.402 -1.146 -5.539 1 97 35 ILE B C 1
ATOM 1372 O O . ILE B 1 35 ? -6.441 -0.484 -5.625 1 97 35 ILE B O 1
ATOM 1376 N N . LYS B 1 36 ? -5.062 -1.964 -6.473 1 96.62 36 LYS B N 1
ATOM 1377 C CA . LYS B 1 36 ? -5.77 -2.061 -7.746 1 96.62 36 LYS B CA 1
ATOM 1378 C C . LYS B 1 36 ? -7.031 -2.91 -7.613 1 96.62 36 LYS B C 1
ATOM 1380 O O . LYS B 1 36 ? -7.863 -2.945 -8.523 1 96.62 36 LYS B O 1
ATOM 1385 N N . GLN B 1 37 ? -7.145 -3.598 -6.496 1 97.75 37 GLN B N 1
ATOM 1386 C CA . GLN B 1 37 ? -8.297 -4.473 -6.312 1 97.75 37 GLN B CA 1
ATOM 1387 C C . GLN B 1 37 ? -9.484 -3.705 -5.738 1 97.75 37 GLN B C 1
ATOM 1389 O O . GLN B 1 37 ? -9.305 -2.697 -5.051 1 97.75 37 GLN B O 1
ATOM 1394 N N . THR B 1 38 ? -10.719 -4.238 -5.91 1 93.56 38 THR B N 1
ATOM 1395 C CA . THR B 1 38 ? -11.922 -3.539 -5.48 1 93.56 38 THR B CA 1
ATOM 1396 C C . THR B 1 38 ? -12.539 -4.223 -4.266 1 93.56 38 THR B C 1
ATOM 1398 O O . THR B 1 38 ? -12.93 -3.559 -3.305 1 93.56 38 THR B O 1
ATOM 1401 N N . SER B 1 39 ? -12.57 -5.559 -4.289 1 95.25 39 SER B N 1
ATOM 1402 C CA . SER B 1 39 ? -13.164 -6.262 -3.156 1 95.25 39 SER B CA 1
ATOM 1403 C C . SER B 1 39 ? -12.141 -6.508 -2.057 1 95.25 39 SER B C 1
ATOM 1405 O O . SER B 1 39 ? -10.953 -6.676 -2.336 1 95.25 39 SER B O 1
ATOM 1407 N N . GLU B 1 40 ? -12.609 -6.531 -0.863 1 95.81 40 GLU B N 1
ATOM 1408 C CA . GLU B 1 40 ? -11.719 -6.75 0.275 1 95.81 40 GLU B CA 1
ATOM 1409 C C . GLU B 1 40 ? -11.016 -8.094 0.169 1 95.81 40 GLU B C 1
ATOM 1411 O O . GLU B 1 40 ? -9.82 -8.203 0.464 1 95.81 40 GLU B O 1
ATOM 1416 N N . GLU B 1 41 ? -11.711 -9.141 -0.232 1 97.75 41 GLU B N 1
ATOM 1417 C CA . GLU B 1 41 ? -11.109 -10.461 -0.373 1 97.75 41 GLU B CA 1
ATOM 1418 C C . GLU B 1 41 ? -9.984 -10.445 -1.409 1 97.75 41 GLU B C 1
ATOM 1420 O O . GLU B 1 41 ? -8.914 -11.008 -1.177 1 97.75 41 GLU B O 1
ATOM 1425 N N . CYS B 1 42 ? -10.227 -9.758 -2.523 1 98.5 42 CYS B N 1
ATOM 1426 C CA . CYS B 1 42 ? -9.195 -9.664 -3.553 1 98.5 42 CYS B CA 1
ATOM 1427 C C . CYS B 1 42 ? -7.992 -8.875 -3.051 1 98.5 42 CYS B C 1
ATOM 1429 O O . CYS B 1 42 ? -6.852 -9.18 -3.404 1 98.5 42 CYS B O 1
ATOM 1431 N N . ARG B 1 43 ? -8.297 -7.855 -2.24 1 98.62 43 ARG B N 1
ATOM 1432 C CA . ARG B 1 43 ? -7.199 -7.098 -1.656 1 98.62 43 ARG B CA 1
ATOM 1433 C C . ARG B 1 43 ? -6.344 -7.977 -0.749 1 98.62 43 ARG B C 1
ATOM 1435 O O . ARG B 1 43 ? -5.113 -7.898 -0.781 1 98.62 43 ARG B O 1
ATOM 1442 N N . ILE B 1 44 ? -6.996 -8.789 0.015 1 98.75 44 ILE B N 1
ATOM 1443 C CA . ILE B 1 44 ? -6.289 -9.695 0.907 1 98.75 44 ILE B CA 1
ATOM 1444 C C . ILE B 1 44 ? -5.441 -10.664 0.087 1 98.75 44 ILE B C 1
ATOM 1446 O O . ILE B 1 44 ? -4.254 -10.844 0.363 1 98.75 44 ILE B O 1
ATOM 1450 N N . VAL B 1 45 ? -6.016 -11.258 -0.921 1 98.88 45 VAL B N 1
ATOM 1451 C CA . VAL B 1 45 ? -5.305 -12.195 -1.786 1 98.88 45 VAL B CA 1
ATOM 1452 C C . VAL B 1 45 ? -4.129 -11.484 -2.453 1 98.88 45 VAL B C 1
ATOM 1454 O O . VAL B 1 45 ? -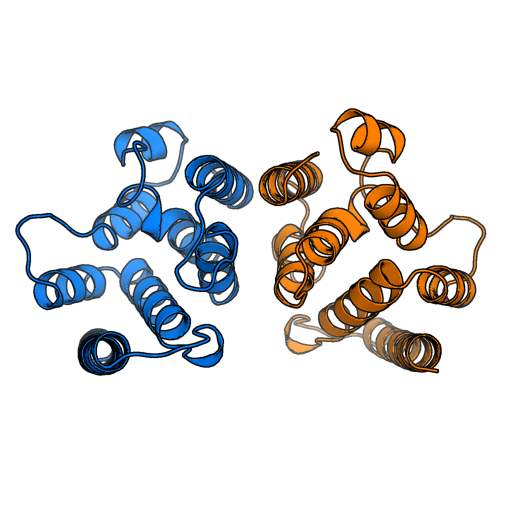3.023 -12.031 -2.521 1 98.88 45 VAL B O 1
ATOM 1457 N N . ALA B 1 46 ? -4.367 -10.266 -2.891 1 98.94 46 ALA B N 1
ATOM 1458 C CA . ALA B 1 46 ? -3.359 -9.5 -3.619 1 98.94 46 ALA B CA 1
ATOM 1459 C C . ALA B 1 46 ? -2.146 -9.211 -2.738 1 98.94 46 ALA B C 1
ATOM 1461 O O . ALA B 1 46 ? -1.004 -9.414 -3.16 1 98.94 46 ALA B O 1
ATOM 1462 N N . VAL B 1 47 ? -2.375 -8.82 -1.523 1 98.88 47 VAL B N 1
ATOM 1463 C CA . VAL B 1 47 ? -1.249 -8.438 -0.681 1 98.88 47 VAL B CA 1
ATOM 1464 C C . VAL B 1 47 ? -0.506 -9.68 -0.207 1 98.88 47 VAL B C 1
ATOM 1466 O O . VAL B 1 47 ? 0.689 -9.625 0.094 1 98.88 47 VAL B O 1
ATOM 1469 N N . LEU B 1 48 ? -1.104 -10.844 -0.257 1 98.88 48 LEU B N 1
ATOM 1470 C CA . LEU B 1 48 ? -0.503 -12.078 0.225 1 98.88 48 LEU B CA 1
ATOM 1471 C C . LEU B 1 48 ? 0.038 -12.906 -0.936 1 98.88 48 LEU B C 1
ATOM 1473 O O . LEU B 1 48 ? 0.656 -13.953 -0.722 1 98.88 48 LEU B O 1
ATOM 1477 N N . HIS B 1 49 ? -0.106 -12.516 -2.17 1 98.88 49 HIS B N 1
ATOM 1478 C CA . HIS B 1 49 ? -0 -13.414 -3.318 1 98.88 49 HIS B CA 1
ATOM 1479 C C . HIS B 1 49 ? 1.403 -14 -3.434 1 98.88 49 HIS B C 1
ATOM 1481 O O . HIS B 1 49 ? 1.574 -15.133 -3.891 1 98.88 49 HIS B O 1
ATOM 1487 N N . ASP B 1 50 ? 2.402 -13.266 -2.98 1 98.5 50 ASP B N 1
ATOM 1488 C CA . ASP B 1 50 ? 3.783 -13.719 -3.121 1 98.5 50 ASP B CA 1
ATOM 1489 C C . ASP B 1 50 ? 4.312 -14.289 -1.805 1 98.5 50 ASP B C 1
ATOM 1491 O O . ASP B 1 50 ? 5.461 -14.719 -1.727 1 98.5 50 ASP B O 1
ATOM 1495 N N . VAL B 1 51 ? 3.52 -14.266 -0.761 1 98.69 51 VAL B N 1
ATOM 1496 C CA . VAL B 1 51 ? 4.012 -14.562 0.581 1 98.69 51 VAL B CA 1
ATOM 1497 C C . VAL B 1 51 ? 4.379 -16.047 0.683 1 98.69 51 VAL B C 1
ATOM 1499 O O . VAL B 1 51 ? 5.488 -16.391 1.102 1 98.69 51 VAL B O 1
ATOM 1502 N N . VAL B 1 52 ? 3.475 -16.906 0.289 1 98.56 52 VAL B N 1
ATOM 1503 C CA . VAL B 1 52 ? 3.707 -18.344 0.405 1 98.56 52 VAL B CA 1
ATOM 1504 C C . VAL B 1 52 ? 4.836 -18.766 -0.534 1 98.56 52 VAL B C 1
ATOM 1506 O O . VAL B 1 52 ? 5.691 -19.578 -0.167 1 98.56 52 VAL B O 1
ATOM 1509 N N . GLU B 1 53 ? 4.863 -18.156 -1.712 1 97.81 53 GLU B N 1
ATOM 1510 C CA . GLU B 1 53 ? 5.844 -18.516 -2.732 1 97.81 53 GLU B CA 1
ATOM 1511 C C . GLU B 1 53 ? 7.25 -18.062 -2.328 1 97.81 53 GLU B C 1
ATOM 1513 O O . GLU B 1 53 ? 8.219 -18.797 -2.527 1 97.81 53 GLU B O 1
ATOM 1518 N N . ASP B 1 54 ? 7.391 -16.922 -1.675 1 96.56 54 ASP B N 1
ATOM 1519 C CA . ASP B 1 54 ? 8.688 -16.266 -1.538 1 96.56 54 ASP B CA 1
ATOM 1520 C C . ASP B 1 54 ? 9.211 -16.375 -0.109 1 96.56 54 ASP B C 1
ATOM 1522 O O . ASP B 1 54 ? 10.359 -16.016 0.166 1 96.56 54 ASP B O 1
ATOM 1526 N N . THR B 1 55 ? 8.414 -16.812 0.76 1 97.38 55 THR B N 1
ATOM 1527 C CA . THR B 1 55 ? 8.82 -16.828 2.158 1 97.38 55 THR B CA 1
ATOM 1528 C C . THR B 1 55 ? 8.539 -18.172 2.801 1 97.38 55 THR B C 1
ATOM 1530 O O . THR B 1 55 ? 8.141 -19.125 2.119 1 97.38 55 THR B O 1
ATOM 1533 N N . ASP B 1 56 ? 8.75 -18.344 4.152 1 96.75 56 ASP B N 1
ATOM 1534 C CA . ASP B 1 56 ? 8.562 -19.609 4.859 1 96.75 56 ASP B CA 1
ATOM 1535 C C . ASP B 1 56 ? 7.129 -19.75 5.359 1 96.75 56 ASP B C 1
ATOM 1537 O O . ASP B 1 56 ? 6.785 -20.75 5.996 1 96.75 56 ASP B O 1
ATOM 1541 N N . ILE B 1 57 ? 6.309 -18.812 5.141 1 98.31 57 ILE B N 1
ATOM 1542 C CA . ILE B 1 57 ? 4.91 -18.891 5.551 1 98.31 57 ILE B CA 1
ATOM 1543 C C . ILE B 1 57 ? 4.152 -19.828 4.625 1 98.31 57 ILE B C 1
ATOM 1545 O O . ILE B 1 57 ? 4.227 -19.703 3.398 1 98.31 57 ILE B O 1
ATOM 1549 N N . SER B 1 58 ? 3.43 -20.766 5.191 1 98.56 58 SER B N 1
ATOM 1550 C CA . SER B 1 58 ? 2.697 -21.766 4.422 1 98.56 58 SER B CA 1
ATOM 1551 C C . SER B 1 58 ? 1.216 -21.422 4.328 1 98.56 58 SER B C 1
ATOM 1553 O O . SER B 1 58 ? 0.736 -20.531 5.043 1 98.56 58 SER B O 1
ATOM 1555 N N . LEU B 1 59 ? 0.523 -22.188 3.48 1 98.5 59 LEU B N 1
ATOM 1556 C CA . LE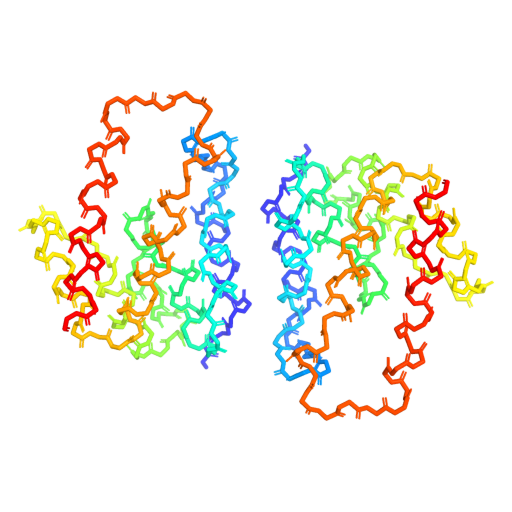U B 1 59 ? -0.928 -22.047 3.41 1 98.5 59 LEU B CA 1
ATOM 1557 C C . LEU B 1 59 ? -1.572 -22.422 4.742 1 98.5 59 LEU B C 1
ATOM 1559 O O . LEU B 1 59 ? -2.564 -21.828 5.148 1 98.5 59 LEU B O 1
ATOM 1563 N N . THR B 1 60 ? -0.98 -23.391 5.395 1 98.5 60 THR B N 1
ATOM 1564 C CA . THR B 1 60 ? -1.468 -23.812 6.703 1 98.5 60 THR B CA 1
ATOM 1565 C C . THR B 1 60 ? -1.317 -22.672 7.719 1 98.5 60 THR B C 1
ATOM 1567 O O . THR B 1 60 ? -2.207 -22.453 8.547 1 98.5 60 THR B O 1
ATOM 1570 N N . ASP B 1 61 ? -0.194 -21.984 7.676 1 98.38 61 ASP B N 1
ATOM 1571 C CA . ASP B 1 61 ? 0.006 -20.828 8.547 1 98.38 61 ASP B CA 1
ATOM 1572 C C . ASP B 1 61 ? -1.081 -19.781 8.336 1 98.38 61 ASP B C 1
ATOM 1574 O O . ASP B 1 61 ? -1.637 -19.25 9.297 1 98.38 61 ASP B O 1
ATOM 1578 N N . LEU B 1 62 ? -1.387 -19.484 7.062 1 98.5 62 LEU B N 1
ATOM 1579 C CA . LEU B 1 62 ? -2.414 -18.5 6.75 1 98.5 62 LEU B CA 1
ATOM 1580 C C . LEU B 1 62 ? -3.783 -18.953 7.234 1 98.5 62 LEU B C 1
ATOM 1582 O O . LEU B 1 62 ? -4.57 -18.156 7.75 1 98.5 62 LEU B O 1
ATOM 1586 N N . ARG B 1 63 ? -4.059 -20.266 7.094 1 97.81 63 ARG B N 1
ATOM 1587 C CA . ARG B 1 63 ? -5.297 -20.828 7.613 1 97.81 63 ARG B CA 1
ATOM 1588 C C . ARG B 1 63 ? -5.398 -20.641 9.125 1 97.81 63 ARG B C 1
ATOM 1590 O O . ARG B 1 63 ? -6.453 -20.281 9.641 1 97.81 63 ARG B O 1
ATOM 1597 N N . ASN B 1 64 ? -4.324 -20.906 9.781 1 97.94 64 ASN B N 1
ATOM 1598 C CA . ASN B 1 64 ? -4.285 -20.781 11.234 1 97.94 64 ASN B CA 1
ATOM 1599 C C . ASN B 1 64 ? -4.477 -19.344 11.672 1 97.94 64 ASN B C 1
ATOM 1601 O O . ASN B 1 64 ? -4.93 -19.078 12.789 1 97.94 64 ASN B O 1
ATOM 1605 N N . GLU B 1 65 ? -4.098 -18.438 10.773 1 97.56 65 GLU B N 1
ATOM 1606 C CA . GLU B 1 65 ? -4.293 -17.016 11.062 1 97.56 65 GLU B CA 1
ATOM 1607 C C . GLU B 1 65 ? -5.754 -16.625 10.906 1 97.56 65 GLU B C 1
ATOM 1609 O O . GLU B 1 65 ? -6.137 -15.5 11.242 1 97.56 65 GLU B O 1
ATOM 1614 N N . GLY B 1 66 ? -6.582 -17.453 10.289 1 97.81 66 GLY B N 1
ATOM 1615 C CA . GLY B 1 66 ? -8.023 -17.234 10.273 1 97.81 66 GLY B CA 1
ATOM 1616 C C . GLY B 1 66 ? -8.539 -16.781 8.922 1 97.81 66 GLY B C 1
ATOM 1617 O O . GLY B 1 66 ? -9.68 -16.328 8.812 1 97.81 66 GLY B O 1
ATOM 1618 N N . PHE B 1 67 ? -7.727 -16.859 7.879 1 98.44 67 PHE B N 1
ATOM 1619 C CA . PHE B 1 67 ? -8.211 -16.5 6.555 1 98.44 67 PHE B CA 1
ATOM 1620 C C . PHE B 1 67 ? -9.172 -17.547 6.016 1 98.44 67 PHE B C 1
ATOM 1622 O O . PHE B 1 67 ? -8.984 -18.75 6.262 1 98.44 67 PHE B O 1
ATOM 1629 N N . SER B 1 68 ? -10.219 -17.156 5.355 1 97.81 68 SER B N 1
ATOM 1630 C CA . SER B 1 68 ? -11.234 -18.078 4.832 1 97.81 68 SER B CA 1
ATOM 1631 C C . SER B 1 68 ? -10.641 -19.031 3.799 1 97.81 68 SER B C 1
ATOM 1633 O O . SER B 1 68 ? -9.617 -18.734 3.184 1 97.81 68 SER B O 1
ATOM 1635 N N . GLU B 1 69 ? -11.336 -20.109 3.592 1 97.94 69 GLU B N 1
ATOM 1636 C CA . GLU B 1 69 ? -10.867 -21.109 2.639 1 97.94 69 GLU B CA 1
ATOM 1637 C C . GLU B 1 69 ? -10.828 -20.547 1.221 1 97.94 69 GLU B C 1
ATOM 1639 O O . GLU B 1 69 ? -9.961 -20.906 0.426 1 97.94 69 GLU B O 1
ATOM 1644 N N . ASP B 1 70 ? -11.766 -19.625 0.883 1 97.94 70 ASP B N 1
ATOM 1645 C CA . ASP B 1 70 ? -11.758 -19 -0.436 1 97.94 70 ASP B CA 1
ATOM 1646 C C . ASP B 1 70 ? -10.469 -18.203 -0.665 1 97.94 70 ASP B C 1
ATOM 1648 O O . ASP B 1 70 ? -9.891 -18.25 -1.752 1 97.94 70 ASP B O 1
ATOM 1652 N N . ILE B 1 71 ? -10.031 -17.5 0.339 1 98.5 71 ILE B N 1
ATOM 1653 C CA . ILE B 1 71 ? -8.789 -16.734 0.267 1 98.5 71 ILE B CA 1
ATOM 1654 C C . ILE B 1 71 ? -7.602 -17.688 0.157 1 98.5 71 ILE B C 1
ATOM 1656 O O . ILE B 1 71 ? -6.703 -17.469 -0.663 1 98.5 71 ILE B O 1
ATOM 1660 N N . ILE B 1 72 ? -7.656 -18.781 0.936 1 98.62 72 ILE B N 1
ATOM 1661 C CA . ILE B 1 72 ? -6.566 -19.75 0.949 1 98.62 72 ILE B CA 1
ATOM 1662 C C . ILE B 1 72 ? -6.434 -20.391 -0.429 1 98.62 72 ILE B C 1
ATOM 1664 O O . ILE B 1 72 ? -5.324 -20.516 -0.957 1 98.62 72 ILE B O 1
ATOM 1668 N N . LEU B 1 73 ? -7.52 -20.719 -1.003 1 98.62 73 LEU B N 1
ATOM 1669 C CA . LEU B 1 73 ? -7.523 -21.359 -2.312 1 98.62 73 LEU B CA 1
ATOM 1670 C C . LEU B 1 73 ? -6.996 -20.422 -3.385 1 98.62 73 LEU B C 1
ATOM 1672 O O . LEU B 1 73 ? -6.246 -20.828 -4.27 1 98.62 73 LEU B O 1
ATOM 1676 N N . ALA B 1 74 ? -7.352 -19.172 -3.314 1 98.81 74 ALA B N 1
ATOM 1677 C CA . ALA B 1 74 ? -6.887 -18.188 -4.285 1 98.81 74 ALA B CA 1
ATOM 1678 C C . ALA B 1 74 ? -5.379 -17.953 -4.16 1 98.81 74 ALA B C 1
ATOM 1680 O O . ALA B 1 74 ? -4.668 -17.906 -5.168 1 98.81 74 ALA B O 1
ATOM 1681 N N . VAL B 1 75 ? -4.902 -17.797 -2.92 1 98.88 75 VAL B N 1
ATOM 1682 C CA . VAL B 1 75 ? -3.469 -17.641 -2.699 1 98.88 75 VAL B CA 1
ATOM 1683 C C . VAL B 1 75 ? -2.727 -18.875 -3.205 1 98.88 75 VAL B C 1
ATOM 1685 O O . VAL B 1 75 ? -1.664 -18.766 -3.82 1 98.88 75 VAL B O 1
ATOM 1688 N N . ASP B 1 76 ? -3.273 -20.047 -2.965 1 98.81 76 ASP B N 1
ATOM 1689 C CA . ASP B 1 76 ? -2.699 -21.297 -3.465 1 98.81 76 ASP B CA 1
ATOM 1690 C C . ASP B 1 76 ? -2.598 -21.281 -4.988 1 98.81 76 ASP B C 1
ATOM 1692 O O . ASP B 1 76 ? -1.574 -21.672 -5.551 1 98.81 76 ASP B O 1
ATOM 1696 N N . ALA B 1 77 ? -3.619 -20.844 -5.617 1 98.75 77 ALA B N 1
ATOM 1697 C CA . ALA B 1 77 ? -3.635 -20.766 -7.078 1 98.75 77 ALA B CA 1
ATOM 1698 C C . ALA B 1 77 ? -2.549 -19.828 -7.59 1 98.75 77 ALA B C 1
ATOM 1700 O O . ALA B 1 77 ? -2.014 -20.016 -8.688 1 98.75 77 ALA B O 1
ATOM 1701 N N . LEU B 1 78 ? -2.201 -18.859 -6.793 1 98.81 78 LEU B N 1
ATOM 1702 C CA . LEU B 1 78 ? -1.231 -17.828 -7.18 1 98.81 78 LEU B CA 1
ATOM 1703 C C . LEU B 1 78 ? 0.181 -18.25 -6.777 1 98.81 78 LEU B C 1
ATOM 1705 O O . LEU B 1 78 ? 1.136 -17.5 -6.992 1 98.81 78 LEU B O 1
ATOM 1709 N N . THR B 1 79 ? 0.314 -19.391 -6.102 1 98.75 79 THR B N 1
ATOM 1710 C CA . THR B 1 79 ? 1.616 -19.891 -5.676 1 98.75 79 THR B CA 1
ATOM 1711 C C . THR B 1 79 ? 2.162 -20.906 -6.676 1 98.75 79 THR B C 1
ATOM 1713 O O . THR B 1 79 ? 1.647 -22.016 -6.785 1 98.75 79 THR B O 1
ATOM 1716 N N . ARG B 1 80 ? 3.188 -20.469 -7.371 1 98 80 ARG B N 1
ATOM 1717 C CA . ARG B 1 80 ? 3.732 -21.312 -8.43 1 98 80 ARG B CA 1
ATOM 1718 C C . ARG B 1 80 ? 4.379 -22.562 -7.852 1 98 80 ARG B C 1
ATOM 1720 O O . ARG B 1 80 ? 5.094 -22.484 -6.848 1 98 80 ARG B O 1
ATOM 1727 N N . ARG B 1 81 ? 4.176 -23.656 -8.492 1 96.69 81 ARG B N 1
ATOM 1728 C CA . ARG B 1 81 ? 4.754 -24.938 -8.102 1 96.69 81 ARG B CA 1
ATOM 1729 C C . ARG B 1 81 ? 6.059 -25.203 -8.852 1 96.69 81 ARG B C 1
ATOM 1731 O O . ARG B 1 81 ? 6.23 -24.75 -9.984 1 96.69 81 ARG B O 1
ATOM 1738 N N . SER B 1 82 ? 6.918 -25.984 -8.289 1 95 82 SER B N 1
ATOM 1739 C CA . SER B 1 82 ? 8.242 -26.25 -8.859 1 95 82 SER B CA 1
ATOM 1740 C C . SER B 1 82 ? 8.148 -27.109 -10.109 1 95 82 SER B C 1
ATOM 1742 O O . SER B 1 82 ? 9.008 -27.031 -10.984 1 95 82 SER B O 1
ATOM 1744 N N . ASN B 1 83 ? 7.148 -27.812 -10.273 1 95.88 83 ASN B N 1
ATOM 1745 C CA . ASN B 1 83 ? 7.047 -28.797 -11.352 1 95.88 83 ASN B CA 1
ATOM 1746 C C . ASN B 1 83 ? 6.078 -28.328 -12.438 1 95.88 83 ASN B C 1
ATOM 1748 O O . ASN B 1 83 ? 5.512 -29.141 -13.164 1 95.88 83 ASN B O 1
ATOM 1752 N N . GLU B 1 84 ? 5.805 -27.141 -12.539 1 97.5 84 GLU B N 1
ATOM 1753 C CA . GLU B 1 84 ? 4.898 -26.641 -13.57 1 97.5 84 GLU B CA 1
ATOM 1754 C C . GLU B 1 84 ? 5.562 -25.562 -14.414 1 97.5 84 GLU B C 1
ATOM 1756 O O . GLU B 1 84 ? 6.398 -24.797 -13.914 1 97.5 84 GLU B O 1
ATOM 1761 N N . SER B 1 85 ? 5.223 -25.562 -15.711 1 97.25 85 SER B N 1
ATOM 1762 C CA . SER B 1 85 ? 5.641 -24.453 -16.578 1 97.25 85 SER B CA 1
ATOM 1763 C C . SER B 1 85 ? 4.922 -23.156 -16.203 1 97.25 85 SER B C 1
ATOM 1765 O O . SER B 1 85 ? 3.918 -23.188 -15.484 1 97.25 85 SER B O 1
ATOM 1767 N N . TYR B 1 86 ? 5.461 -22.047 -16.656 1 97.12 86 TYR B N 1
ATOM 1768 C CA . TYR B 1 86 ? 4.848 -20.75 -16.359 1 97.12 86 TYR B CA 1
ATOM 1769 C C . TYR B 1 86 ? 3.416 -20.703 -16.891 1 97.12 86 TYR B C 1
ATOM 1771 O O . TYR B 1 86 ? 2.512 -20.219 -16.203 1 97.12 86 TYR B O 1
ATOM 1779 N N . MET B 1 87 ? 3.232 -21.219 -18.094 1 97.81 87 MET B N 1
ATOM 1780 C CA . MET B 1 87 ? 1.903 -21.125 -18.688 1 97.81 87 MET B CA 1
ATOM 1781 C C . MET B 1 87 ? 0.931 -22.078 -18 1 97.81 87 MET B C 1
ATOM 1783 O O . MET B 1 87 ? -0.267 -21.812 -17.922 1 97.81 87 MET B O 1
ATOM 1787 N N . GLU B 1 88 ? 1.438 -23.219 -17.484 1 98.06 88 GLU B N 1
ATOM 1788 C CA . GLU B 1 88 ? 0.594 -24.078 -16.656 1 98.06 88 GLU B CA 1
ATOM 1789 C C . GLU B 1 88 ? 0.169 -23.359 -15.375 1 98.06 88 GLU B C 1
ATOM 1791 O O . GLU B 1 88 ? -0.981 -23.469 -14.945 1 98.06 88 GLU B O 1
ATOM 1796 N N . PHE B 1 89 ? 1.099 -22.688 -14.812 1 98.5 89 PHE B N 1
ATOM 1797 C CA . PHE B 1 89 ? 0.832 -21.859 -13.648 1 98.5 89 PHE B CA 1
ATOM 1798 C C . PHE B 1 89 ? -0.23 -20.812 -13.953 1 98.5 89 PHE B C 1
ATOM 1800 O O . PHE B 1 89 ? -1.2 -20.656 -13.211 1 98.5 89 PHE B O 1
ATOM 1807 N N . ILE B 1 90 ? -0.147 -20.109 -15.086 1 98.75 90 ILE B N 1
ATOM 1808 C CA . ILE B 1 90 ? -1.095 -19.078 -15.516 1 98.75 90 ILE B CA 1
ATOM 1809 C C . ILE B 1 90 ? -2.471 -19.719 -15.727 1 98.75 90 ILE B C 1
ATOM 1811 O O . ILE B 1 90 ? -3.486 -19.156 -15.305 1 98.75 90 ILE B O 1
ATOM 1815 N N . SER B 1 91 ? -2.465 -20.891 -16.266 1 98.19 91 SER B N 1
ATOM 1816 C CA . SER B 1 91 ? -3.721 -21.578 -16.5 1 98.19 91 SER B CA 1
ATOM 1817 C C . SER B 1 91 ? -4.41 -21.953 -15.188 1 98.19 91 SER B C 1
ATOM 1819 O O . SER B 1 91 ? -5.637 -21.906 -15.094 1 98.19 91 SER B O 1
ATOM 1821 N N . ARG B 1 92 ? -3.631 -22.375 -14.227 1 98.06 92 ARG B N 1
ATOM 1822 C CA . ARG B 1 92 ? -4.18 -22.672 -12.914 1 98.06 92 ARG B CA 1
ATOM 1823 C C . ARG B 1 92 ? -4.754 -21.422 -12.258 1 98.06 92 ARG B C 1
ATOM 1825 O O . ARG B 1 92 ? -5.844 -21.453 -11.688 1 98.06 92 ARG B O 1
ATOM 1832 N N . CYS B 1 93 ? -4.098 -20.281 -12.32 1 98.69 93 CYS B N 1
ATOM 1833 C CA . CYS B 1 93 ? -4.602 -19.016 -11.812 1 98.69 93 CYS B CA 1
ATOM 1834 C C . CYS B 1 93 ? -5.941 -18.656 -12.445 1 98.69 93 CYS B C 1
ATOM 1836 O O . CYS B 1 93 ? -6.848 -18.172 -11.766 1 98.69 93 CYS B O 1
ATOM 1838 N N . LYS B 1 94 ? -6.051 -18.953 -13.719 1 98.5 94 LYS B N 1
ATOM 1839 C CA . LYS B 1 94 ? -7.234 -18.609 -14.5 1 98.5 94 LYS B CA 1
ATOM 1840 C C . LYS B 1 94 ? -8.477 -19.312 -13.945 1 98.5 94 LYS B C 1
ATOM 1842 O O . LYS B 1 94 ? -9.594 -18.797 -14.094 1 98.5 94 LYS B O 1
ATOM 1847 N N . GLN B 1 95 ? -8.359 -20.406 -13.281 1 98.19 95 GLN B N 1
ATOM 1848 C CA . GLN B 1 95 ? -9.477 -21.219 -12.828 1 98.19 95 GLN B CA 1
ATOM 1849 C C . GLN B 1 95 ? -10.117 -20.641 -11.57 1 98.19 95 GLN B C 1
ATOM 1851 O O . GLN B 1 95 ? -11.219 -21.031 -11.195 1 98.19 95 GLN B O 1
ATOM 1856 N N . ASP B 1 96 ? -9.453 -19.812 -10.891 1 98.38 96 ASP B N 1
ATOM 1857 C CA . ASP B 1 96 ? -9.953 -19.125 -9.703 1 98.38 96 ASP B CA 1
ATOM 1858 C C . ASP B 1 96 ? -10.203 -17.641 -9.992 1 98.38 96 ASP B C 1
ATOM 1860 O O . ASP B 1 96 ? -9.289 -16.922 -10.414 1 98.38 96 ASP B O 1
ATOM 1864 N N . ALA B 1 97 ? -11.398 -17.141 -9.719 1 97.94 97 ALA B N 1
ATOM 1865 C CA . ALA B 1 97 ? -11.797 -15.789 -10.094 1 97.94 97 ALA B CA 1
ATOM 1866 C C . ALA B 1 97 ? -10.922 -14.75 -9.406 1 97.94 97 ALA B C 1
ATOM 1868 O O . ALA B 1 97 ? -10.469 -13.797 -10.047 1 97.94 97 ALA B O 1
ATOM 1869 N N . MET B 1 98 ? -10.664 -14.891 -8.148 1 98.5 98 MET B N 1
ATOM 1870 C CA . MET B 1 98 ? -9.828 -13.938 -7.426 1 98.5 98 MET B CA 1
ATOM 1871 C C . MET B 1 98 ? -8.383 -14.016 -7.887 1 98.5 98 MET B C 1
ATOM 1873 O O . MET B 1 98 ? -7.742 -12.984 -8.117 1 98.5 98 MET B O 1
ATOM 1877 N N . ALA B 1 99 ? -7.906 -15.211 -8.031 1 98.88 99 ALA B N 1
ATOM 1878 C CA . ALA B 1 99 ? -6.527 -15.398 -8.477 1 98.88 99 ALA B CA 1
ATOM 1879 C C . ALA B 1 99 ? -6.312 -14.789 -9.859 1 98.88 99 ALA B C 1
ATOM 1881 O O . ALA B 1 99 ? -5.273 -14.18 -10.117 1 98.88 99 ALA B O 1
ATOM 1882 N N . ARG B 1 100 ? -7.266 -15 -10.734 1 98.81 100 ARG B N 1
ATOM 1883 C CA . ARG B 1 100 ? -7.188 -14.461 -12.094 1 98.81 100 ARG B CA 1
ATOM 1884 C C . ARG B 1 100 ? -7.043 -12.938 -12.062 1 98.81 100 ARG B C 1
ATOM 1886 O O . ARG B 1 100 ? -6.164 -12.383 -12.727 1 98.81 100 ARG B O 1
ATOM 1893 N N . LEU B 1 101 ? -7.852 -12.266 -11.305 1 98.56 101 LEU B N 1
ATOM 1894 C CA . LEU B 1 101 ? -7.84 -10.805 -11.195 1 98.56 101 LEU B CA 1
ATOM 1895 C C . LEU B 1 101 ? -6.527 -10.32 -10.594 1 98.56 101 LEU B C 1
ATOM 1897 O O . LEU B 1 101 ? -5.926 -9.367 -11.094 1 98.56 101 LEU B O 1
ATOM 1901 N N . VAL B 1 102 ? -6.113 -10.961 -9.523 1 98.88 102 VAL B N 1
ATOM 1902 C CA . VAL B 1 102 ? -4.895 -10.562 -8.828 1 98.88 102 VAL B CA 1
ATOM 1903 C C . VAL B 1 102 ? -3.684 -10.805 -9.727 1 98.88 102 VAL B C 1
ATOM 1905 O O . VAL B 1 102 ? -2.773 -9.977 -9.789 1 98.88 102 VAL B O 1
ATOM 1908 N N . LYS B 1 103 ? -3.629 -11.969 -10.461 1 98.88 103 LYS B N 1
ATOM 1909 C CA . LYS B 1 103 ? -2.5 -12.258 -11.336 1 98.88 103 LYS B CA 1
ATOM 1910 C C . LYS B 1 103 ? -2.408 -11.25 -12.477 1 98.88 103 LYS B C 1
ATOM 1912 O O . LYS B 1 103 ? -1.311 -10.867 -12.883 1 98.88 103 LYS B O 1
ATOM 1917 N N . LEU B 1 104 ? -3.551 -10.812 -13.008 1 98.75 104 LEU B N 1
ATOM 1918 C CA . LEU B 1 104 ? -3.568 -9.773 -14.023 1 98.75 104 LEU B CA 1
ATOM 1919 C C . LEU B 1 104 ? -2.93 -8.492 -13.492 1 98.75 104 LEU B C 1
ATOM 1921 O O . LEU B 1 104 ? -2.088 -7.891 -14.164 1 98.75 104 LEU B O 1
ATOM 1925 N N . ALA B 1 105 ? -3.348 -8.117 -12.328 1 98.62 105 ALA B N 1
ATOM 1926 C CA . ALA B 1 105 ? -2.781 -6.922 -11.703 1 98.62 105 ALA B CA 1
ATOM 1927 C C . ALA B 1 105 ? -1.294 -7.105 -11.422 1 98.62 105 ALA B C 1
ATOM 1929 O O . ALA B 1 105 ? -0.507 -6.168 -11.562 1 98.62 105 ALA B O 1
ATOM 1930 N N . ASP B 1 106 ? -0.906 -8.297 -10.969 1 98.5 106 ASP B N 1
ATOM 1931 C CA . ASP B 1 106 ? 0.488 -8.648 -10.711 1 98.5 106 ASP B CA 1
ATOM 1932 C C . ASP B 1 106 ? 1.333 -8.484 -11.977 1 98.5 106 ASP B C 1
ATOM 1934 O O . ASP B 1 106 ? 2.385 -7.84 -11.945 1 98.5 106 ASP B O 1
ATOM 1938 N N . ILE B 1 107 ? 0.84 -9 -13.07 1 98.06 107 ILE B N 1
ATOM 1939 C CA . ILE B 1 107 ? 1.535 -8.938 -14.352 1 98.06 107 ILE B CA 1
ATOM 1940 C C . ILE B 1 107 ? 1.633 -7.488 -14.82 1 98.06 107 ILE B C 1
ATOM 1942 O O . ILE B 1 107 ? 2.682 -7.055 -15.305 1 98.06 107 ILE B O 1
ATOM 1946 N N . GLU B 1 108 ? 0.6 -6.762 -14.672 1 97.31 108 GLU B N 1
ATOM 1947 C CA . GLU B 1 108 ? 0.604 -5.352 -15.055 1 97.31 108 GLU B CA 1
ATOM 1948 C C . GLU B 1 108 ? 1.663 -4.574 -14.281 1 97.31 108 GLU B C 1
ATOM 1950 O O . GLU B 1 108 ? 2.416 -3.789 -14.867 1 97.31 108 GLU B O 1
ATOM 1955 N N . ASP B 1 109 ? 1.699 -4.809 -12.969 1 96.88 109 ASP B N 1
ATOM 1956 C CA . ASP B 1 109 ? 2.676 -4.117 -12.133 1 96.88 109 ASP B CA 1
ATOM 1957 C C . ASP B 1 109 ? 4.102 -4.516 -12.516 1 96.88 109 ASP B C 1
ATOM 1959 O O . ASP B 1 109 ? 4.988 -3.662 -12.602 1 96.88 109 ASP B O 1
ATOM 1963 N N . ASN B 1 110 ? 4.32 -5.77 -12.789 1 95.25 110 ASN B N 1
ATOM 1964 C CA . ASN B 1 110 ? 5.641 -6.293 -13.133 1 95.25 110 ASN B CA 1
ATOM 1965 C C . ASN B 1 110 ? 6.082 -5.836 -14.523 1 95.25 110 ASN B C 1
ATOM 1967 O O . ASN B 1 110 ? 7.273 -5.844 -14.836 1 95.25 110 ASN B O 1
ATOM 1971 N N . SER B 1 111 ? 5.141 -5.461 -15.312 1 94.75 111 SER B N 1
ATOM 1972 C CA . SER B 1 111 ? 5.434 -5.09 -16.688 1 94.75 111 SER B CA 1
ATOM 1973 C C . SER B 1 111 ? 5.816 -3.615 -16.797 1 94.75 111 SER B C 1
ATOM 1975 O O . SER B 1 111 ? 6.188 -3.141 -17.875 1 94.75 111 SER B O 1
ATOM 1977 N N . ASP B 1 112 ? 5.645 -2.92 -15.75 1 92 112 ASP B N 1
ATOM 1978 C CA . ASP B 1 112 ? 6.008 -1.508 -15.758 1 92 112 ASP B CA 1
ATOM 1979 C C . ASP B 1 112 ? 7.5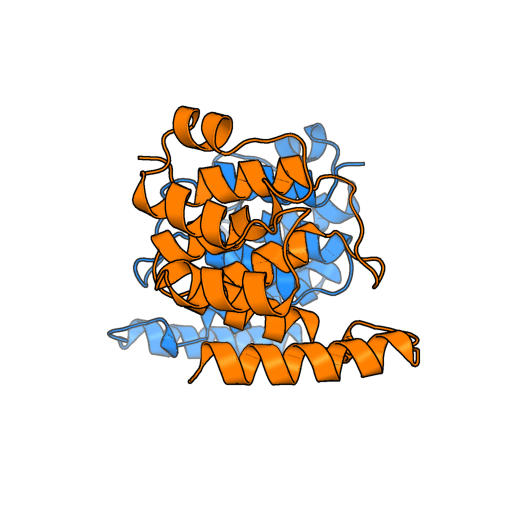23 -1.332 -15.836 1 92 112 ASP B C 1
ATOM 1981 O O . ASP B 1 112 ? 8.219 -1.449 -14.828 1 92 112 ASP B O 1
ATOM 1985 N N . MET B 1 113 ? 8.031 -0.913 -16.969 1 88.5 113 MET B N 1
ATOM 1986 C CA . MET B 1 113 ? 9.461 -0.836 -17.25 1 88.5 113 MET B CA 1
ATOM 1987 C C . MET B 1 113 ? 10.062 0.439 -16.672 1 88.5 113 MET B C 1
ATOM 1989 O O . MET B 1 113 ? 11.281 0.558 -16.547 1 88.5 113 MET B O 1
ATOM 1993 N N . SER B 1 114 ? 9.18 1.397 -16.297 1 86.19 114 SER B N 1
ATOM 1994 C CA . SER B 1 114 ? 9.672 2.666 -15.773 1 86.19 114 SER B CA 1
ATOM 1995 C C . SER B 1 114 ? 10.414 2.473 -14.453 1 86.19 114 SER B C 1
ATOM 1997 O O . SER B 1 114 ? 11.211 3.32 -14.047 1 86.19 114 SER B O 1
ATOM 1999 N N . ARG B 1 115 ? 10.289 1.396 -13.836 1 79.75 115 ARG B N 1
ATOM 2000 C CA . ARG B 1 115 ? 10.891 1.135 -12.531 1 79.75 115 ARG B CA 1
ATOM 2001 C C . ARG B 1 115 ? 12.258 0.477 -12.68 1 79.75 115 ARG B C 1
ATOM 2003 O O . ARG B 1 115 ? 13 0.346 -11.703 1 79.75 115 ARG B O 1
ATOM 2010 N N . ILE B 1 116 ? 12.5 0.023 -13.938 1 80.56 116 ILE B N 1
ATOM 2011 C CA . ILE B 1 116 ? 13.766 -0.654 -14.211 1 80.56 116 ILE B CA 1
ATOM 2012 C C . ILE B 1 116 ? 14.766 0.337 -14.805 1 80.56 116 ILE B C 1
ATOM 2014 O O . ILE B 1 116 ? 14.617 0.768 -15.945 1 80.56 116 ILE B O 1
ATOM 2018 N N . LYS B 1 117 ? 15.734 0.699 -14.109 1 82 117 LYS B N 1
ATOM 2019 C CA . LYS B 1 117 ? 16.688 1.726 -14.5 1 82 117 LYS B CA 1
ATOM 2020 C C . LYS B 1 117 ? 17.484 1.301 -15.742 1 82 117 LYS B C 1
ATOM 2022 O O . LYS B 1 117 ? 17.688 2.1 -16.656 1 82 117 LYS B O 1
ATOM 2027 N N . ASN B 1 118 ? 17.938 0.052 -15.828 1 87.38 118 ASN B N 1
ATOM 2028 C CA . ASN B 1 118 ? 18.75 -0.459 -16.938 1 87.38 118 ASN B CA 1
ATOM 2029 C C . ASN B 1 118 ? 18.188 -1.775 -17.469 1 87.38 118 ASN B C 1
ATOM 2031 O O . ASN B 1 118 ? 18.734 -2.844 -17.188 1 87.38 118 ASN B O 1
ATOM 2035 N N . PRO B 1 119 ? 17.188 -1.583 -18.344 1 88.5 119 PRO B N 1
ATOM 2036 C CA . PRO B 1 119 ? 16.578 -2.811 -18.875 1 88.5 119 PRO B CA 1
ATOM 2037 C C . PRO B 1 119 ? 17.531 -3.605 -19.75 1 88.5 119 PRO B C 1
ATOM 2039 O O . PRO B 1 119 ? 18.344 -3.018 -20.484 1 88.5 119 PRO B O 1
ATOM 2042 N N . THR B 1 120 ? 17.484 -4.891 -19.625 1 91.75 120 THR B N 1
ATOM 2043 C CA . THR B 1 120 ? 18.266 -5.82 -20.438 1 91.75 120 THR B CA 1
ATOM 2044 C C . THR B 1 120 ? 17.375 -6.637 -21.359 1 91.75 120 THR B C 1
ATOM 2046 O O . THR B 1 120 ? 16.156 -6.508 -21.312 1 91.75 120 THR B O 1
ATOM 2049 N N . GLN B 1 121 ? 18 -7.426 -22.219 1 93.25 121 GLN B N 1
ATOM 2050 C CA . GLN B 1 121 ? 17.25 -8.305 -23.094 1 93.25 121 GLN B CA 1
ATOM 2051 C C . GLN B 1 121 ? 16.375 -9.266 -22.297 1 93.25 121 GLN B C 1
ATOM 2053 O O . GLN B 1 121 ? 15.266 -9.609 -22.719 1 93.25 121 GLN B O 1
ATOM 2058 N N . ARG B 1 122 ? 16.828 -9.664 -21.188 1 91.94 122 ARG B N 1
ATOM 2059 C CA . ARG B 1 122 ? 16.078 -10.562 -20.312 1 91.94 122 ARG B CA 1
ATOM 2060 C C . ARG B 1 122 ? 14.766 -9.922 -19.859 1 91.94 122 ARG B C 1
ATOM 2062 O O . ARG B 1 122 ? 13.742 -10.602 -19.75 1 91.94 122 ARG B O 1
ATOM 2069 N N . ASP B 1 123 ? 14.812 -8.656 -19.656 1 91.5 123 ASP B N 1
ATOM 2070 C CA . ASP B 1 123 ? 13.617 -7.926 -19.234 1 91.5 123 ASP B CA 1
ATOM 2071 C C . ASP B 1 123 ? 12.602 -7.84 -20.375 1 91.5 123 ASP B C 1
ATOM 2073 O O . ASP B 1 123 ? 11.398 -8 -20.156 1 91.5 123 ASP B O 1
ATOM 2077 N N . TYR B 1 124 ? 13.086 -7.645 -21.531 1 91.75 124 TYR B N 1
ATOM 2078 C CA . TYR B 1 124 ? 12.211 -7.578 -22.688 1 91.75 124 TYR B CA 1
ATOM 2079 C C . TYR B 1 124 ? 11.594 -8.945 -22.984 1 91.75 124 TYR B C 1
ATOM 2081 O O . TYR B 1 124 ? 10.422 -9.031 -23.359 1 91.75 124 TYR B O 1
ATOM 2089 N N . ASP B 1 125 ? 12.344 -9.984 -22.828 1 93.81 125 ASP B N 1
ATOM 2090 C CA . ASP B 1 125 ? 11.82 -11.336 -23 1 93.81 125 ASP B CA 1
ATOM 2091 C C . ASP B 1 125 ? 10.719 -11.633 -21.984 1 93.81 125 ASP B C 1
ATOM 2093 O O . ASP B 1 125 ? 9.719 -12.273 -22.312 1 93.81 125 ASP B O 1
ATOM 2097 N N . ARG B 1 126 ? 10.938 -11.148 -20.859 1 92.69 126 ARG B N 1
ATOM 2098 C CA . ARG B 1 126 ? 9.938 -11.328 -19.812 1 92.69 126 ARG B CA 1
ATOM 2099 C C . ARG B 1 126 ? 8.633 -10.641 -20.172 1 92.69 126 ARG B C 1
ATOM 2101 O O . ARG B 1 126 ? 7.547 -11.164 -19.906 1 92.69 126 ARG B O 1
ATOM 2108 N N . LEU B 1 127 ? 8.742 -9.508 -20.734 1 94.38 127 LEU B N 1
ATOM 2109 C CA . LEU B 1 127 ? 7.555 -8.766 -21.156 1 94.38 127 LEU B CA 1
ATOM 2110 C C . LEU B 1 127 ? 6.742 -9.555 -22.172 1 94.38 127 LEU B C 1
ATOM 2112 O O . LEU B 1 127 ? 5.508 -9.508 -22.156 1 94.38 127 LEU B O 1
ATOM 2116 N N . GLN B 1 128 ? 7.473 -10.219 -23.031 1 94.56 128 GLN B N 1
ATOM 2117 C CA . GLN B 1 128 ? 6.781 -11.047 -24 1 94.56 128 GLN B CA 1
ATOM 2118 C C . GLN B 1 128 ? 6.039 -12.195 -23.328 1 94.56 128 GLN B C 1
ATOM 2120 O O . GLN B 1 128 ? 4.91 -12.523 -23.703 1 94.56 128 GLN B O 1
ATOM 2125 N N . LYS B 1 129 ? 6.703 -12.773 -22.391 1 95.5 129 LYS B N 1
ATOM 2126 C CA . LYS B 1 129 ? 6.078 -13.836 -21.594 1 95.5 129 LYS B CA 1
ATOM 2127 C C . LYS B 1 129 ? 4.836 -13.32 -20.875 1 95.5 129 LYS B C 1
ATOM 2129 O O . LYS B 1 129 ? 3.812 -14.008 -20.828 1 95.5 129 LYS B O 1
ATOM 2134 N N . TYR B 1 130 ? 4.895 -12.086 -20.375 1 96.88 130 TYR B N 1
ATOM 2135 C CA . TYR B 1 130 ? 3.781 -11.484 -19.641 1 96.88 130 TYR B CA 1
ATOM 2136 C C . TYR B 1 130 ? 2.613 -11.188 -20.578 1 96.88 130 TYR B C 1
ATOM 2138 O O . TYR B 1 130 ? 1.451 -11.32 -20.188 1 96.88 130 TYR B O 1
ATOM 2146 N N . LYS B 1 131 ? 2.957 -10.781 -21.734 1 96.69 131 LYS B N 1
ATOM 2147 C CA . LYS B 1 131 ? 1.906 -10.531 -22.719 1 96.69 131 LYS B CA 1
ATOM 2148 C C . LYS B 1 131 ? 1.113 -11.805 -23.016 1 96.69 131 LYS B C 1
ATOM 2150 O O . LYS B 1 131 ? -0.118 -11.781 -23.047 1 96.69 131 LYS B O 1
ATOM 2155 N N . LYS B 1 132 ? 1.783 -12.898 -23.25 1 97.31 132 LYS B N 1
ATOM 2156 C CA . LYS B 1 132 ? 1.131 -14.18 -23.484 1 97.31 132 LYS B CA 1
ATOM 2157 C C . LYS B 1 132 ? 0.284 -14.602 -22.297 1 97.31 132 LYS B C 1
ATOM 2159 O O . LYS B 1 132 ? -0.825 -15.109 -22.453 1 97.31 132 LYS B O 1
ATOM 2164 N N . ALA B 1 133 ? 0.804 -14.398 -21.141 1 98.31 133 ALA B N 1
ATOM 2165 C CA . ALA B 1 133 ? 0.091 -14.734 -19.922 1 98.31 133 ALA B CA 1
ATOM 2166 C C . ALA B 1 133 ? -1.19 -13.914 -19.781 1 98.31 133 ALA B C 1
ATOM 2168 O O . ALA B 1 133 ? -2.248 -14.461 -19.453 1 98.31 133 ALA B O 1
ATOM 2169 N N . LYS B 1 134 ? -1.055 -12.641 -20.016 1 98.12 134 LYS B N 1
ATOM 2170 C CA . LYS B 1 134 ? -2.221 -11.766 -19.953 1 98.12 134 LYS B CA 1
ATOM 2171 C C . LYS B 1 134 ? -3.301 -12.219 -20.938 1 98.12 134 LYS B C 1
ATOM 2173 O O . LYS B 1 134 ? -4.484 -12.25 -20.594 1 98.12 134 LYS B O 1
ATOM 2178 N N . ASP B 1 135 ? -2.875 -12.547 -22.141 1 97.81 135 ASP B N 1
ATOM 2179 C CA . ASP B 1 135 ? -3.809 -13.039 -23.156 1 97.81 135 ASP B CA 1
ATOM 2180 C C . ASP B 1 135 ? -4.523 -14.297 -22.672 1 97.81 135 ASP B C 1
ATOM 2182 O O . ASP B 1 135 ? -5.734 -14.438 -22.844 1 97.81 135 ASP B O 1
ATOM 2186 N N . GLU B 1 136 ? -3.773 -15.18 -22.078 1 98.06 136 GLU B N 1
ATOM 2187 C CA . GLU B 1 136 ? -4.352 -16.422 -21.562 1 98.06 136 GLU B CA 1
ATOM 2188 C C . GLU B 1 136 ? -5.352 -16.125 -20.438 1 98.06 136 GLU B C 1
ATOM 2190 O O . GLU B 1 136 ? -6.445 -16.703 -20.422 1 98.06 136 GLU B O 1
ATOM 2195 N N . LEU B 1 137 ? -5.047 -15.211 -19.531 1 98.38 137 LEU B N 1
ATOM 2196 C CA . LEU B 1 137 ? -5.895 -14.883 -18.391 1 98.38 137 LEU B CA 1
ATOM 2197 C C . LEU B 1 137 ? -7.191 -14.227 -18.844 1 98.38 137 LEU B C 1
ATOM 2199 O O . LEU B 1 137 ? -8.227 -14.367 -18.188 1 98.38 137 LEU B O 1
ATOM 2203 N N . LEU B 1 138 ? -7.098 -13.5 -19.953 1 97.12 138 LEU B N 1
ATOM 2204 C CA . LEU B 1 138 ? -8.242 -12.734 -20.438 1 97.12 138 LEU B CA 1
ATOM 2205 C C . LEU B 1 138 ? -9.094 -13.57 -21.391 1 97.12 138 LEU B C 1
ATOM 2207 O O . LEU B 1 138 ? -10.188 -13.148 -21.781 1 97.12 138 LEU B O 1
ATOM 2211 N N . SER B 1 139 ? -8.609 -14.688 -21.922 1 93.62 139 SER B N 1
ATOM 2212 C CA . SER B 1 139 ? -9.32 -15.547 -22.859 1 93.62 139 SER B CA 1
ATOM 2213 C C . SER B 1 139 ? -10.406 -16.359 -22.156 1 93.62 139 SER B C 1
ATOM 2215 O O . SER B 1 139 ? -10.336 -16.594 -20.953 1 93.62 139 SER B O 1
#